Protein AF-A0A0M0K3D0-F1 (afdb_monomer_lite)

pLDDT: mean 73.79, std 18.57, range [39.81, 97.81]

Sequence (210 aa):
MAAEQLKAEFAAMSPGKKASEVNTAAEEPTPSKVAAAPTPPPPARSSSASRVVEPEPEPVAERPARVSPIALLRLVACKTPAEVRDWSKRTTDSEVLLLVKELRELQGWVDNADLRLINQEVELGLLRNSAAAAEVRDVHDRRNTEGEMARMKAMLEESEAKRLNAEKGCEQLAATLVEKEKELNEVTLALQAAILGQKGAAESVRIWQK

Radius of gyration: 55.93 Å; chains: 1; bounding box: 104×52×169 Å

Structure (mmCIF, N/CA/C/O backbone):
data_AF-A0A0M0K3D0-F1
#
_entry.id   AF-A0A0M0K3D0-F1
#
loop_
_atom_site.group_PDB
_atom_site.id
_atom_site.type_symbol
_atom_site.label_atom_id
_atom_site.label_alt_id
_atom_site.label_comp_id
_atom_site.label_asym_id
_atom_site.label_entity_id
_atom_site.label_seq_id
_atom_site.pdbx_PDB_ins_code
_atom_site.Cartn_x
_atom_site.Cartn_y
_atom_site.Cartn_z
_atom_site.occupancy
_atom_site.B_iso_or_equiv
_atom_site.auth_seq_id
_atom_site.auth_comp_id
_atom_site.auth_asym_id
_atom_site.auth_atom_id
_atom_site.pdbx_PDB_model_num
ATOM 1 N N . MET A 1 1 ? -4.847 8.520 43.619 1.00 58.97 1 MET A N 1
ATOM 2 C CA . MET A 1 1 ? -3.444 8.269 43.219 1.00 58.97 1 MET A CA 1
ATOM 3 C C . MET A 1 1 ? -3.281 7.546 41.866 1.00 58.97 1 MET A C 1
ATOM 5 O O . MET A 1 1 ? -2.173 7.152 41.557 1.00 58.97 1 MET A O 1
ATOM 9 N N . ALA A 1 2 ? -4.309 7.434 41.007 1.00 45.69 2 ALA A N 1
ATOM 10 C CA . ALA A 1 2 ? -4.172 6.857 39.651 1.00 45.69 2 ALA A CA 1
ATOM 11 C C . ALA A 1 2 ? -4.308 7.892 38.507 1.00 45.69 2 ALA A C 1
ATOM 13 O O . ALA A 1 2 ? -4.041 7.584 37.354 1.00 45.69 2 ALA A O 1
ATOM 14 N N . ALA A 1 3 ? -4.702 9.134 38.817 1.00 49.56 3 ALA A N 1
ATOM 15 C CA . ALA A 1 3 ? -4.969 10.175 37.818 1.00 49.56 3 ALA A CA 1
ATOM 16 C C . ALA A 1 3 ? -3.741 11.035 37.451 1.00 49.56 3 ALA A C 1
ATOM 18 O O . ALA A 1 3 ? -3.769 11.745 36.452 1.00 49.56 3 ALA A O 1
ATOM 19 N N . GLU A 1 4 ? -2.658 10.977 38.233 1.00 54.56 4 GLU A N 1
ATOM 20 C CA . GLU A 1 4 ? -1.454 11.789 37.989 1.00 54.56 4 GLU A CA 1
ATOM 21 C C . GLU A 1 4 ? -0.420 11.088 37.095 1.00 54.56 4 GLU A C 1
ATOM 23 O O . GLU A 1 4 ? 0.351 11.768 36.423 1.00 54.56 4 GLU A O 1
ATOM 28 N N . GLN A 1 5 ? -0.448 9.752 36.990 1.00 54.62 5 GLN A N 1
ATOM 29 C CA . GLN A 1 5 ? 0.457 9.009 36.099 1.00 54.62 5 GLN A CA 1
ATOM 30 C C . GLN A 1 5 ? 0.091 9.151 34.610 1.00 54.62 5 GLN A C 1
ATOM 32 O O . GLN A 1 5 ? 0.980 9.182 33.767 1.00 54.62 5 GLN A O 1
ATOM 37 N N . LEU A 1 6 ? -1.188 9.364 34.277 1.00 52.34 6 LEU A N 1
ATOM 38 C CA . LEU A 1 6 ? -1.642 9.520 32.885 1.00 52.34 6 LEU A CA 1
ATOM 39 C C . LEU A 1 6 ? -1.336 10.900 32.275 1.00 52.34 6 LEU A C 1
ATOM 41 O O . LEU A 1 6 ? -1.444 11.081 31.065 1.00 52.34 6 LEU A O 1
ATOM 45 N N . LYS A 1 7 ? -0.927 11.884 33.087 1.00 57.34 7 LYS A N 1
ATOM 46 C CA . LYS A 1 7 ? -0.590 13.234 32.603 1.00 57.34 7 LYS A CA 1
ATOM 47 C C . LYS A 1 7 ? 0.873 13.367 32.159 1.00 57.34 7 LYS A C 1
ATOM 49 O O . LYS A 1 7 ? 1.199 14.313 31.449 1.00 57.34 7 LYS A O 1
ATOM 54 N N . ALA A 1 8 ? 1.731 12.418 32.540 1.00 55.56 8 ALA A N 1
ATOM 55 C CA . ALA A 1 8 ? 3.147 12.403 32.174 1.00 55.56 8 ALA A CA 1
ATOM 56 C C . ALA A 1 8 ? 3.411 11.717 30.819 1.00 55.56 8 ALA A C 1
ATOM 58 O O . ALA A 1 8 ? 4.290 12.155 30.081 1.00 55.56 8 ALA A O 1
ATOM 59 N N . GLU A 1 9 ? 2.619 10.708 30.440 1.00 55.56 9 GLU A N 1
ATOM 60 C CA . GLU A 1 9 ? 2.793 10.015 29.151 1.00 55.56 9 GLU A CA 1
ATOM 61 C C . GLU A 1 9 ? 2.342 10.853 27.943 1.00 55.56 9 GLU A C 1
ATOM 63 O O . GLU A 1 9 ? 2.877 10.690 26.849 1.00 55.56 9 GLU A O 1
ATOM 68 N N . PHE A 1 10 ? 1.444 11.829 28.130 1.00 52.91 10 PHE A N 1
ATOM 69 C CA . PHE A 1 10 ? 0.978 12.686 27.031 1.00 52.91 10 PHE A CA 1
ATOM 70 C C . PHE A 1 10 ? 1.977 13.792 26.634 1.00 52.91 10 PHE A C 1
ATOM 72 O O . PHE A 1 10 ? 1.894 14.336 25.536 1.00 52.91 10 PHE A O 1
ATOM 79 N N . ALA A 1 11 ? 2.946 14.123 27.497 1.00 52.91 11 ALA A N 1
ATOM 80 C CA . ALA A 1 11 ? 3.952 15.157 27.226 1.00 52.91 11 ALA A CA 1
ATOM 81 C C . ALA A 1 11 ? 5.203 14.628 26.492 1.00 52.91 11 ALA A C 1
ATOM 83 O O . ALA A 1 11 ? 6.008 15.421 26.006 1.00 52.91 11 ALA A O 1
ATOM 84 N N . ALA A 1 12 ? 5.370 13.304 26.388 1.00 51.09 12 ALA A N 1
ATOM 85 C CA . ALA A 1 12 ? 6.547 12.672 25.782 1.00 51.09 12 ALA A CA 1
ATOM 86 C C . ALA A 1 12 ? 6.384 12.322 24.288 1.00 51.09 12 ALA A C 1
ATOM 88 O O . ALA A 1 12 ? 7.345 11.898 23.650 1.00 51.09 12 ALA A O 1
ATOM 89 N N . MET A 1 13 ? 5.204 12.537 23.698 1.00 50.78 13 MET A N 1
ATOM 90 C CA . MET A 1 13 ? 4.956 12.339 22.265 1.00 50.78 13 MET A CA 1
ATOM 91 C C . MET A 1 13 ? 4.626 13.664 21.575 1.00 50.78 13 MET A C 1
ATOM 93 O O . MET A 1 13 ? 3.524 13.878 21.083 1.00 50.78 13 MET A O 1
ATOM 97 N N . SER A 1 14 ? 5.608 14.564 21.516 1.00 57.66 14 SER A N 1
ATOM 98 C CA . SER A 1 14 ? 5.576 15.706 20.599 1.00 57.66 14 SER A CA 1
ATOM 99 C C . SER A 1 14 ? 6.705 15.561 19.579 1.00 57.66 14 SER A C 1
ATOM 101 O O . SER A 1 14 ? 7.829 16.005 19.832 1.00 57.66 14 SER A O 1
ATOM 103 N N . PRO A 1 15 ? 6.468 14.917 18.420 1.00 51.09 15 PRO A N 1
ATOM 104 C CA . PRO A 1 15 ? 7.400 15.004 17.318 1.00 51.09 15 PRO A CA 1
ATOM 105 C C . PRO A 1 15 ? 7.193 16.358 16.641 1.00 51.09 15 PRO A C 1
ATOM 107 O O . PRO A 1 15 ? 6.471 16.497 15.655 1.00 51.09 15 PRO A O 1
ATOM 110 N N . GLY A 1 16 ? 7.890 17.368 17.159 1.00 56.72 16 GLY A N 1
ATOM 111 C CA . GLY A 1 16 ? 8.305 18.497 16.346 1.00 56.72 16 GLY A CA 1
ATOM 112 C C . GLY A 1 16 ? 9.121 17.965 15.170 1.00 56.72 16 GLY A C 1
ATOM 113 O O . GLY A 1 16 ? 10.285 17.592 15.322 1.00 56.72 16 GLY A O 1
ATOM 114 N N . LYS A 1 17 ? 8.513 17.909 13.985 1.00 48.25 17 LYS A N 1
ATOM 115 C CA . LYS A 1 17 ? 9.223 17.623 12.740 1.00 48.25 17 LYS A CA 1
ATOM 116 C C . LYS A 1 17 ? 8.780 18.613 11.668 1.00 48.25 17 LYS A C 1
ATOM 118 O O . LYS A 1 17 ? 7.776 18.431 10.998 1.00 48.25 17 LYS A O 1
ATOM 123 N N . LYS A 1 18 ? 9.563 19.693 11.600 1.00 46.84 18 LYS A N 1
ATOM 124 C CA . LYS A 1 18 ? 9.889 20.533 10.440 1.00 46.84 18 LYS A CA 1
ATOM 125 C C . LYS A 1 18 ? 8.919 20.426 9.254 1.00 46.84 18 LYS A C 1
ATOM 127 O O . LYS A 1 18 ? 9.061 19.539 8.416 1.00 46.84 18 LYS A O 1
ATOM 132 N N . ALA A 1 19 ? 8.036 21.414 9.133 1.00 46.09 19 ALA A N 1
ATOM 133 C CA . ALA A 1 19 ? 7.476 21.806 7.848 1.00 46.09 19 ALA A CA 1
ATOM 134 C C . ALA A 1 19 ? 8.617 22.391 6.998 1.00 46.09 19 ALA A C 1
ATOM 136 O O . ALA A 1 19 ? 9.022 23.538 7.166 1.00 46.09 19 ALA A O 1
ATOM 137 N N . SER A 1 20 ? 9.212 21.542 6.164 1.00 48.25 20 SER A N 1
ATOM 138 C CA . SER A 1 20 ? 10.071 21.964 5.065 1.00 48.25 20 SER A CA 1
ATOM 139 C C . SER A 1 20 ? 9.146 22.419 3.945 1.00 48.25 20 SER A C 1
ATOM 141 O O . SER A 1 20 ? 8.609 21.594 3.210 1.00 48.25 20 SER A O 1
ATOM 143 N N . GLU A 1 21 ? 8.928 23.724 3.848 1.00 48.25 21 GLU A N 1
ATOM 144 C CA . GLU A 1 21 ? 8.321 24.346 2.677 1.00 48.25 21 GLU A CA 1
ATOM 145 C C . GLU A 1 21 ? 9.248 24.114 1.475 1.00 48.25 21 GLU A C 1
ATOM 147 O O . GLU A 1 21 ? 10.292 24.747 1.335 1.00 48.25 21 GLU A O 1
ATOM 152 N N . VAL A 1 22 ? 8.889 23.157 0.621 1.00 48.97 22 VAL A N 1
ATOM 153 C CA . VAL A 1 22 ? 9.433 23.015 -0.732 1.00 48.97 22 VAL A CA 1
ATOM 154 C C . VAL A 1 22 ? 8.271 23.276 -1.678 1.00 48.97 22 VAL A C 1
ATOM 156 O O . VAL A 1 22 ? 7.505 22.381 -2.019 1.00 48.97 22 VAL A O 1
ATOM 159 N N . ASN A 1 23 ? 8.116 24.546 -2.046 1.00 45.59 23 ASN A N 1
ATOM 160 C CA . ASN A 1 23 ? 7.249 24.969 -3.135 1.00 45.59 23 ASN A CA 1
ATOM 161 C C . ASN A 1 23 ? 7.992 24.747 -4.457 1.00 45.59 23 ASN A C 1
ATOM 163 O O . ASN A 1 23 ? 8.872 25.521 -4.827 1.00 45.59 23 ASN A O 1
ATOM 167 N N . THR A 1 24 ? 7.612 23.698 -5.176 1.00 41.53 24 THR A N 1
ATOM 168 C CA . THR A 1 24 ? 7.909 23.520 -6.600 1.00 41.53 24 THR A CA 1
ATOM 169 C C . THR A 1 24 ? 6.593 23.337 -7.338 1.00 41.53 24 THR A C 1
ATOM 171 O O . THR A 1 24 ? 5.956 22.305 -7.158 1.00 41.53 24 THR A O 1
ATOM 174 N N . ALA A 1 25 ? 6.204 24.326 -8.147 1.00 40.88 25 ALA A N 1
ATOM 175 C CA . ALA A 1 25 ? 5.637 24.154 -9.489 1.00 40.88 25 ALA A CA 1
ATOM 176 C C . ALA A 1 25 ? 5.080 25.495 -9.991 1.00 40.88 25 ALA A C 1
ATOM 178 O O . ALA A 1 25 ? 4.051 25.969 -9.517 1.00 40.88 25 ALA A O 1
ATOM 179 N N . ALA A 1 26 ? 5.756 26.075 -10.979 1.00 44.47 26 ALA A N 1
ATOM 180 C CA . ALA A 1 26 ? 5.127 26.889 -12.012 1.00 44.47 26 ALA A CA 1
ATOM 181 C C . ALA A 1 26 ? 6.000 26.793 -13.274 1.00 44.47 26 ALA A C 1
ATOM 183 O O . ALA A 1 26 ? 7.029 27.459 -13.394 1.00 44.47 26 ALA A O 1
ATOM 184 N N . GLU A 1 27 ? 5.596 25.875 -14.152 1.00 39.81 27 GLU A N 1
ATOM 185 C CA . GLU A 1 27 ? 5.906 25.803 -15.586 1.00 39.81 27 GLU A CA 1
ATOM 186 C C . GLU A 1 27 ? 5.638 27.162 -16.265 1.00 39.81 27 GLU A C 1
ATOM 188 O O . GLU A 1 27 ? 4.630 27.808 -15.989 1.00 39.81 27 GLU A O 1
ATOM 193 N N . GLU A 1 28 ? 6.611 27.710 -17.005 1.00 43.56 28 GLU A N 1
ATOM 194 C CA . GLU A 1 28 ? 6.686 27.772 -18.489 1.00 43.56 28 GLU A CA 1
ATOM 195 C C . GLU A 1 28 ? 6.387 29.200 -19.018 1.00 43.56 28 GLU A C 1
ATOM 197 O O . GLU A 1 28 ? 5.850 30.025 -18.282 1.00 43.56 28 GLU A O 1
ATOM 202 N N . PRO A 1 29 ? 6.635 29.543 -20.301 1.00 52.28 29 PRO A N 1
ATOM 203 C CA . PRO A 1 29 ? 7.768 29.207 -21.170 1.00 52.28 29 PRO A CA 1
ATOM 204 C C . PRO A 1 29 ? 8.365 30.475 -21.837 1.00 52.28 29 PRO A C 1
ATOM 206 O O . PRO A 1 29 ? 7.684 31.479 -22.053 1.00 52.28 29 PRO A O 1
ATOM 209 N N . THR A 1 30 ? 9.632 30.442 -22.257 1.00 48.50 30 THR A N 1
ATOM 210 C CA . THR A 1 30 ? 10.196 31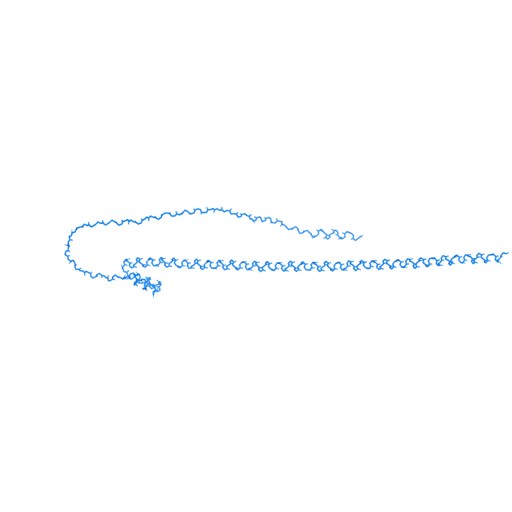.462 -23.163 1.00 48.50 30 THR A CA 1
ATOM 211 C C . THR A 1 30 ? 10.208 30.948 -24.610 1.00 48.50 30 THR A C 1
ATOM 213 O O . THR A 1 30 ? 10.785 29.895 -24.884 1.00 48.50 30 THR A O 1
ATOM 216 N N . PRO A 1 31 ? 9.602 31.665 -25.577 1.00 54.03 31 PRO A N 1
ATOM 217 C CA . PRO A 1 31 ? 9.602 31.247 -26.972 1.00 54.03 31 PRO A CA 1
ATOM 218 C C . PRO A 1 31 ? 10.946 31.586 -27.629 1.00 54.03 31 PRO A C 1
ATOM 220 O O . PRO A 1 31 ? 11.269 32.754 -27.860 1.00 54.03 31 PRO A O 1
ATOM 223 N N . SER A 1 32 ? 11.723 30.561 -27.987 1.00 54.53 32 SER A N 1
ATOM 224 C CA . SER A 1 32 ? 12.844 30.718 -28.920 1.00 54.53 32 SER A CA 1
ATOM 225 C C . SER A 1 32 ? 12.311 30.935 -30.333 1.00 54.53 32 SER A C 1
ATOM 227 O O . SER A 1 32 ? 11.922 30.014 -31.046 1.00 54.53 32 SER A O 1
ATOM 229 N N . LYS A 1 33 ? 12.294 32.204 -30.726 1.00 59.66 33 LYS A N 1
ATOM 230 C CA . LYS A 1 33 ? 12.026 32.684 -32.077 1.00 59.66 33 LYS A CA 1
ATOM 231 C C . LYS A 1 33 ? 13.251 32.401 -32.954 1.00 59.66 33 LYS A C 1
ATOM 233 O O . LYS A 1 33 ? 14.171 33.211 -32.999 1.00 59.66 33 LYS A O 1
ATOM 238 N N . VAL A 1 34 ? 13.273 31.265 -33.652 1.00 44.41 34 VAL A N 1
ATOM 239 C CA . VAL A 1 34 ? 14.245 31.013 -34.730 1.00 44.41 34 VAL A CA 1
ATOM 240 C C . VAL A 1 34 ? 13.580 31.357 -36.056 1.00 44.41 34 VAL A C 1
ATOM 242 O O . VAL A 1 34 ? 12.623 30.717 -36.486 1.00 44.41 34 VAL A O 1
ATOM 245 N N . ALA A 1 35 ? 14.061 32.441 -36.656 1.00 49.53 35 ALA A N 1
ATOM 246 C CA . ALA A 1 35 ? 13.642 32.917 -37.960 1.00 49.53 35 ALA A CA 1
ATOM 247 C C . ALA A 1 35 ? 14.019 31.915 -39.062 1.00 49.53 35 ALA A C 1
ATOM 249 O O . ALA A 1 35 ? 15.111 31.346 -39.063 1.00 49.53 35 ALA A O 1
ATOM 250 N N . ALA A 1 36 ? 13.099 31.736 -40.007 1.00 47.44 36 ALA A N 1
ATOM 251 C CA . ALA A 1 36 ? 13.311 31.015 -41.252 1.00 47.44 36 ALA A CA 1
ATOM 252 C C . ALA A 1 36 ? 14.271 31.770 -42.196 1.00 47.44 36 ALA A C 1
ATOM 254 O O . ALA A 1 36 ? 14.419 32.989 -42.125 1.00 47.44 36 ALA A O 1
ATOM 255 N N . ALA A 1 37 ? 14.910 30.994 -43.072 1.00 51.12 37 ALA A N 1
ATOM 256 C CA . ALA A 1 37 ? 15.966 31.352 -44.020 1.00 51.12 37 ALA A CA 1
ATOM 257 C C . ALA A 1 37 ? 15.628 32.477 -45.024 1.00 51.12 37 ALA A C 1
ATOM 259 O O . ALA A 1 37 ? 14.460 32.751 -45.304 1.00 51.12 37 ALA A O 1
ATOM 260 N N . PRO A 1 38 ? 16.664 33.020 -45.690 1.00 48.25 38 PRO A N 1
ATOM 261 C CA . PRO A 1 38 ? 16.619 33.001 -47.153 1.00 48.25 38 PRO A CA 1
ATOM 262 C C . PRO A 1 38 ? 17.911 32.461 -47.788 1.00 48.25 38 PRO A C 1
ATOM 264 O O . PRO A 1 38 ? 19.010 32.977 -47.591 1.00 48.25 38 PRO A O 1
ATOM 267 N N . THR A 1 39 ? 17.750 31.423 -48.602 1.00 53.66 39 THR A N 1
ATOM 268 C CA . THR A 1 39 ? 18.725 30.923 -49.575 1.00 53.66 39 THR A CA 1
ATOM 269 C C . THR A 1 39 ? 18.839 31.898 -50.757 1.00 53.66 39 THR A C 1
ATOM 271 O O . THR A 1 39 ? 17.811 32.263 -51.332 1.00 53.66 39 THR A O 1
ATOM 274 N N . PRO A 1 40 ? 20.047 32.319 -51.176 1.00 63.81 40 PRO A N 1
ATOM 275 C CA . PRO A 1 40 ? 20.216 33.064 -52.421 1.00 63.81 40 PRO A CA 1
ATOM 276 C C . PRO A 1 40 ? 20.064 32.139 -53.649 1.00 63.81 40 PRO A C 1
ATOM 278 O O . PRO A 1 40 ? 20.443 30.966 -53.585 1.00 63.81 40 PRO A O 1
ATOM 281 N N . PRO A 1 41 ? 19.516 32.642 -54.773 1.00 69.69 41 PRO A N 1
ATOM 282 C CA . PRO A 1 41 ? 19.322 31.859 -55.990 1.00 69.69 41 PRO A CA 1
ATOM 283 C C . PRO A 1 41 ? 20.653 31.602 -56.722 1.00 69.69 41 PRO A C 1
ATOM 285 O O . PRO A 1 41 ? 21.585 32.403 -56.609 1.00 69.69 41 PRO A O 1
ATOM 288 N N . PRO A 1 42 ? 20.755 30.517 -57.514 1.00 68.81 42 PRO A N 1
ATOM 289 C CA . PRO A 1 42 ? 21.918 30.277 -58.360 1.00 68.81 42 PRO A CA 1
ATOM 290 C C . PRO A 1 42 ? 21.990 31.314 -59.498 1.00 68.81 42 PRO A C 1
ATOM 292 O O . PRO A 1 42 ? 20.953 31.674 -60.064 1.00 68.81 42 PRO A O 1
ATOM 295 N N . PRO A 1 43 ? 23.192 31.790 -59.876 1.00 65.75 43 PRO A N 1
ATOM 296 C CA . PRO A 1 43 ? 23.343 32.715 -60.988 1.00 65.75 43 PRO A CA 1
ATOM 297 C C . PRO A 1 43 ? 22.928 32.066 -62.312 1.00 65.75 43 PRO A C 1
ATOM 299 O O . PRO A 1 43 ? 23.284 30.929 -62.631 1.00 65.75 43 PRO A O 1
ATOM 302 N N . ALA A 1 44 ? 22.168 32.836 -63.087 1.00 50.88 44 ALA A N 1
ATOM 303 C CA . ALA A 1 44 ? 21.749 32.502 -64.433 1.00 50.88 44 ALA A CA 1
ATOM 304 C C . ALA A 1 44 ? 22.959 32.333 -65.364 1.00 50.88 44 ALA A C 1
ATOM 306 O O . ALA A 1 44 ? 23.880 33.149 -65.384 1.00 50.88 44 ALA A O 1
ATOM 307 N N . ARG A 1 45 ? 22.910 31.276 -66.180 1.00 52.81 45 ARG A N 1
ATOM 308 C CA . ARG A 1 45 ? 23.773 31.079 -67.347 1.00 52.81 45 ARG A CA 1
ATOM 309 C C . ARG A 1 45 ? 23.624 32.260 -68.308 1.00 52.81 45 ARG A C 1
ATOM 311 O O . ARG A 1 45 ? 22.574 32.407 -68.931 1.00 52.81 45 ARG A O 1
ATOM 318 N N . SER A 1 46 ? 24.689 33.028 -68.511 1.00 44.94 46 SER A N 1
ATOM 319 C CA . SER A 1 46 ? 24.859 33.826 -69.722 1.00 44.94 46 SER A CA 1
ATOM 320 C C . SER A 1 46 ? 25.565 32.977 -70.778 1.00 44.94 46 SER A C 1
ATOM 322 O O . SER A 1 46 ? 26.744 32.644 -70.695 1.00 44.94 46 SER A O 1
ATOM 324 N N . SER A 1 47 ? 24.779 32.584 -71.773 1.00 52.62 47 SER A N 1
ATOM 325 C CA . SER A 1 47 ? 25.255 32.078 -73.050 1.00 52.62 47 SER A CA 1
ATOM 326 C C . SER A 1 47 ? 25.717 33.268 -73.886 1.00 52.62 47 SER A C 1
ATOM 328 O O . SER A 1 47 ? 24.908 34.129 -74.224 1.00 52.62 47 SER A O 1
ATOM 330 N N . SER A 1 48 ? 26.991 33.306 -74.256 1.00 46.75 48 SER A N 1
ATOM 331 C CA . SER A 1 48 ? 27.479 34.174 -75.328 1.00 46.75 48 SER A CA 1
ATOM 332 C C . SER A 1 48 ? 28.473 33.401 -76.179 1.00 46.75 48 SER A C 1
ATOM 334 O O . SER A 1 48 ? 29.639 33.234 -75.831 1.00 46.75 48 SER A O 1
ATOM 336 N N . ALA A 1 49 ? 27.966 32.912 -77.307 1.00 48.31 49 ALA A N 1
ATOM 337 C CA . ALA A 1 49 ? 28.766 32.504 -78.442 1.00 48.31 49 ALA A CA 1
ATOM 338 C C . ALA A 1 49 ? 29.500 33.728 -79.010 1.00 48.31 49 ALA A C 1
ATOM 340 O O . ALA A 1 49 ? 28.881 34.763 -79.266 1.00 48.31 49 ALA A O 1
ATOM 341 N N . SER A 1 50 ? 30.803 33.607 -79.252 1.00 44.88 50 SER A N 1
ATOM 342 C CA . SER A 1 50 ? 31.520 34.478 -80.183 1.00 44.88 50 SER A CA 1
ATOM 343 C C . SER A 1 50 ? 32.726 33.760 -80.789 1.00 44.88 50 SER A C 1
ATOM 345 O O . SER A 1 50 ? 33.646 33.353 -80.094 1.00 44.88 50 SER A O 1
ATOM 347 N N . ARG A 1 51 ? 32.598 33.580 -82.109 1.00 50.66 51 ARG A N 1
ATOM 348 C CA . ARG A 1 51 ? 33.574 33.405 -83.197 1.00 50.66 51 ARG A CA 1
ATOM 349 C C . ARG A 1 51 ? 35.060 33.137 -82.883 1.00 50.66 51 ARG A C 1
ATOM 351 O O . ARG A 1 51 ? 35.734 33.988 -82.325 1.00 50.66 51 ARG A O 1
ATOM 358 N N . VAL A 1 52 ? 35.538 32.083 -83.563 1.00 52.12 52 VAL A N 1
ATOM 359 C CA . VAL A 1 52 ? 36.706 32.036 -84.478 1.00 52.12 52 VAL A CA 1
ATOM 360 C C . VAL A 1 52 ? 38.079 32.299 -83.861 1.00 52.12 52 VAL A C 1
ATOM 362 O O . VAL A 1 52 ? 38.409 33.430 -83.545 1.00 52.12 52 VAL A O 1
ATOM 365 N N . VAL A 1 53 ? 38.892 31.243 -83.814 1.00 49.03 53 VAL A N 1
ATOM 366 C CA . VAL A 1 53 ? 40.148 31.010 -84.562 1.00 49.03 53 VAL A CA 1
ATOM 367 C C . VAL A 1 53 ? 40.475 29.538 -84.277 1.00 49.03 53 VAL A C 1
ATOM 369 O O . VAL A 1 53 ? 40.506 29.164 -83.111 1.00 49.03 53 VAL A O 1
ATOM 372 N N . GLU A 1 54 ? 40.633 28.691 -85.297 1.00 52.22 54 GLU A N 1
ATOM 373 C CA . GLU A 1 54 ? 41.222 27.352 -85.129 1.00 52.22 54 GLU A CA 1
ATOM 374 C C . GLU A 1 54 ? 42.737 27.520 -84.944 1.00 52.22 54 GLU A C 1
ATOM 376 O O . GLU A 1 54 ? 43.391 27.995 -85.876 1.00 52.22 54 GLU A O 1
ATOM 381 N N . PRO A 1 55 ? 43.323 27.169 -83.785 1.00 51.50 55 PRO A N 1
ATOM 382 C CA . PRO A 1 55 ? 44.755 26.951 -83.669 1.00 51.50 55 PRO A CA 1
ATOM 383 C C . PRO A 1 55 ? 45.056 25.483 -84.002 1.00 51.50 55 PRO A C 1
ATOM 385 O O . PRO A 1 55 ? 44.305 24.579 -83.631 1.00 51.50 55 PRO A O 1
ATOM 388 N N . GLU A 1 56 ? 46.154 25.263 -84.717 1.00 45.84 56 GLU A N 1
ATOM 389 C CA . GLU A 1 56 ? 46.709 23.953 -85.071 1.00 45.84 56 GLU A CA 1
ATOM 390 C C . GLU A 1 56 ? 46.751 22.974 -83.877 1.00 45.84 56 GLU A C 1
ATOM 392 O O . GLU A 1 56 ? 46.940 23.400 -82.734 1.00 45.84 56 GLU A O 1
ATOM 397 N N . PRO A 1 57 ? 46.586 21.656 -84.106 1.00 51.41 57 PRO A N 1
ATOM 398 C CA . PRO A 1 57 ? 46.551 20.679 -83.028 1.00 51.41 57 PRO A CA 1
ATOM 399 C C . PRO A 1 57 ? 47.924 20.558 -82.356 1.00 51.41 57 PRO A C 1
ATOM 401 O O . PRO A 1 57 ? 48.841 19.922 -82.877 1.00 51.41 57 PRO A O 1
ATOM 404 N N . GLU A 1 58 ? 48.043 21.125 -81.157 1.00 55.00 58 GLU A N 1
ATOM 405 C CA . GLU A 1 58 ? 49.067 20.730 -80.193 1.00 55.00 58 GLU A CA 1
ATOM 406 C C . GLU A 1 58 ? 48.940 19.218 -79.910 1.00 55.00 58 GLU A C 1
ATOM 408 O O . GLU A 1 58 ? 47.820 18.690 -79.859 1.00 55.00 58 GLU A O 1
ATOM 413 N N . PRO A 1 59 ? 50.058 18.484 -79.745 1.00 50.72 59 PRO A N 1
ATOM 414 C CA . PRO A 1 59 ? 50.028 17.045 -79.524 1.00 50.72 59 PRO A CA 1
ATOM 415 C C . PRO A 1 59 ? 49.180 16.739 -78.291 1.00 50.72 59 PRO A C 1
ATOM 417 O O . PRO A 1 59 ? 49.446 17.233 -77.196 1.00 50.72 59 PRO A O 1
ATOM 420 N N . VAL A 1 60 ? 48.143 15.923 -78.489 1.00 49.62 60 VAL A N 1
ATOM 421 C CA . VAL A 1 60 ? 47.246 15.452 -77.435 1.00 49.62 60 VAL A CA 1
ATOM 422 C C . VAL A 1 60 ? 48.084 14.674 -76.425 1.00 49.62 60 VAL A C 1
ATOM 424 O O . VAL A 1 60 ? 48.323 13.481 -76.587 1.00 49.62 60 VAL A O 1
ATOM 427 N N . ALA A 1 61 ? 48.541 15.356 -75.375 1.00 53.97 61 ALA A N 1
ATOM 428 C CA . ALA A 1 61 ? 48.925 14.699 -74.142 1.00 53.97 61 ALA A CA 1
ATOM 429 C C . ALA A 1 61 ? 47.708 13.872 -73.725 1.00 53.97 61 ALA A C 1
ATOM 431 O O . ALA A 1 61 ? 46.627 14.433 -73.511 1.00 53.97 61 ALA A O 1
ATOM 432 N N . GLU A 1 62 ? 47.863 12.546 -73.722 1.00 48.59 62 GLU A N 1
ATOM 433 C CA . GLU A 1 62 ? 46.849 11.592 -73.285 1.00 48.59 62 GLU A CA 1
ATOM 434 C C . GLU A 1 62 ? 46.212 12.124 -72.006 1.00 48.59 62 GLU A C 1
ATOM 436 O O . GLU A 1 62 ? 46.835 12.173 -70.944 1.00 48.59 62 GLU A O 1
ATOM 441 N N . ARG A 1 63 ? 44.969 12.604 -72.117 1.00 49.16 63 ARG A N 1
ATOM 442 C CA . ARG A 1 63 ? 44.232 13.027 -70.935 1.00 49.16 63 ARG A CA 1
ATOM 443 C C . ARG A 1 63 ? 44.086 11.775 -70.076 1.00 49.16 63 ARG A C 1
ATOM 445 O O . ARG A 1 63 ? 43.531 10.796 -70.584 1.00 49.16 63 ARG A O 1
ATOM 452 N N . PRO A 1 64 ? 44.557 11.775 -68.817 1.00 51.09 64 PRO A N 1
ATOM 453 C CA . PRO A 1 64 ? 44.344 10.638 -67.940 1.00 51.09 64 PRO A CA 1
ATOM 454 C C . PRO A 1 64 ? 42.845 10.342 -67.914 1.00 51.09 64 PRO A C 1
ATOM 456 O O . PRO A 1 64 ? 42.021 11.261 -67.852 1.00 51.09 64 PRO A O 1
ATOM 459 N N . ALA A 1 65 ? 42.494 9.064 -68.058 1.00 54.06 65 ALA A N 1
ATOM 460 C CA . ALA A 1 65 ? 41.111 8.619 -68.087 1.00 54.06 65 ALA A CA 1
ATOM 461 C C . ALA A 1 65 ? 40.384 9.183 -66.860 1.00 54.06 65 ALA A C 1
ATOM 463 O O . ALA A 1 65 ? 40.699 8.820 -65.727 1.00 54.06 65 ALA A O 1
ATOM 464 N N . ARG A 1 66 ? 39.436 10.104 -67.087 1.00 56.31 66 ARG A N 1
ATOM 465 C CA . ARG A 1 66 ? 38.652 10.716 -66.013 1.00 56.31 66 ARG A CA 1
ATOM 466 C C . ARG A 1 66 ? 37.905 9.605 -65.292 1.00 56.31 66 ARG A C 1
ATOM 468 O O . ARG A 1 66 ? 36.996 8.990 -65.855 1.00 56.31 66 ARG A O 1
ATOM 475 N N . VAL A 1 67 ? 38.319 9.317 -64.065 1.00 57.25 67 VAL A N 1
ATOM 476 C CA . VAL A 1 67 ? 37.677 8.298 -63.240 1.00 57.25 67 VAL A CA 1
ATOM 477 C C . VAL A 1 67 ? 36.265 8.788 -62.951 1.00 57.25 67 VAL A C 1
ATOM 479 O O . VAL A 1 67 ? 36.078 9.825 -62.322 1.00 57.25 67 VAL A O 1
ATOM 482 N N . SER A 1 68 ? 35.255 8.073 -63.455 1.00 62.00 68 SER A N 1
ATOM 483 C CA . SER A 1 68 ? 33.867 8.499 -63.262 1.00 62.00 68 SER A CA 1
ATOM 484 C C . SER A 1 68 ? 33.543 8.611 -61.760 1.00 62.00 68 SER A C 1
ATOM 486 O O . SER A 1 68 ? 33.943 7.725 -60.994 1.00 62.00 68 SER A O 1
ATOM 488 N N . PRO A 1 69 ? 32.779 9.628 -61.318 1.00 60.66 69 PRO A N 1
ATOM 489 C CA . PRO A 1 69 ? 32.386 9.775 -59.913 1.00 60.66 69 PRO A CA 1
ATOM 490 C C . PRO A 1 69 ? 31.714 8.519 -59.339 1.00 60.66 69 PRO A C 1
ATOM 492 O O . PRO A 1 69 ? 31.892 8.183 -58.174 1.00 60.66 69 PRO A O 1
ATOM 495 N N . ILE A 1 70 ? 31.012 7.754 -60.181 1.00 60.50 70 ILE A N 1
ATOM 496 C CA . ILE A 1 70 ? 30.385 6.476 -59.816 1.00 60.50 70 ILE A CA 1
ATOM 497 C C . ILE A 1 70 ? 31.436 5.397 -59.505 1.00 60.50 70 ILE A C 1
ATOM 499 O O . ILE A 1 70 ? 31.264 4.621 -58.566 1.00 60.50 70 ILE A O 1
ATOM 503 N N . ALA A 1 71 ? 32.531 5.339 -60.268 1.00 61.03 71 ALA A N 1
ATOM 504 C CA . ALA A 1 71 ? 33.632 4.414 -60.006 1.00 61.03 71 ALA A CA 1
ATOM 505 C C . ALA A 1 71 ? 34.374 4.775 -58.711 1.00 61.03 71 ALA A C 1
ATOM 507 O O . ALA A 1 71 ? 34.714 3.875 -57.950 1.00 61.03 71 ALA A O 1
ATOM 508 N N . LEU A 1 72 ? 34.547 6.072 -58.428 1.00 62.91 72 LEU A N 1
ATOM 509 C CA . LEU A 1 72 ? 35.083 6.580 -57.159 1.00 62.91 72 LEU A CA 1
ATOM 510 C C . LEU A 1 72 ? 34.190 6.213 -55.968 1.00 62.91 72 LEU A C 1
ATOM 512 O O . LEU A 1 72 ? 34.688 5.667 -54.988 1.00 62.91 72 LEU A O 1
ATOM 516 N N . LEU A 1 73 ? 32.875 6.424 -56.078 1.00 60.34 73 LEU A N 1
ATOM 517 C CA . LEU A 1 73 ? 31.901 6.054 -55.045 1.00 60.34 73 LEU A CA 1
ATOM 518 C C . LEU A 1 73 ? 31.922 4.550 -54.742 1.00 60.34 73 LEU A C 1
ATOM 520 O O . LEU A 1 73 ? 31.931 4.155 -53.579 1.00 60.34 73 LEU A O 1
ATOM 524 N N . ARG A 1 74 ? 31.992 3.703 -55.777 1.00 65.19 74 ARG A N 1
ATOM 525 C CA . ARG A 1 74 ? 32.096 2.242 -55.612 1.00 65.19 74 ARG A CA 1
ATOM 526 C C . ARG A 1 74 ? 33.437 1.814 -55.008 1.00 65.19 74 ARG A C 1
ATOM 528 O O . ARG A 1 74 ? 33.464 0.912 -54.181 1.00 65.19 74 ARG A O 1
ATOM 535 N N . LEU A 1 75 ? 34.538 2.477 -55.367 1.00 61.78 75 LEU A N 1
ATOM 536 C CA . LEU A 1 75 ? 35.862 2.237 -54.778 1.00 61.78 75 LEU A CA 1
ATOM 537 C C . LEU A 1 75 ? 35.932 2.627 -53.298 1.00 61.78 75 LEU A C 1
ATOM 539 O O . LEU A 1 75 ? 36.628 1.961 -52.537 1.00 61.78 75 LEU A 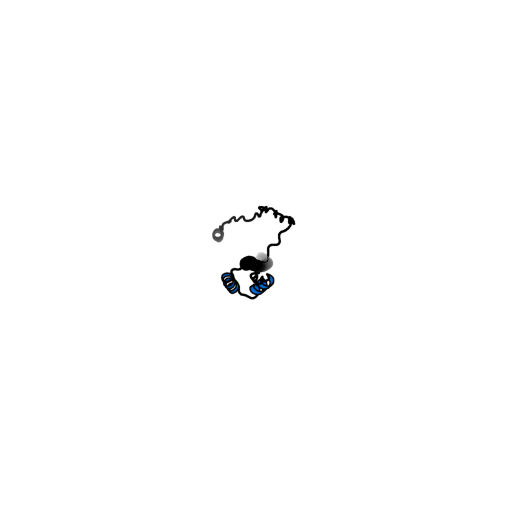O 1
ATOM 543 N N . VAL A 1 76 ? 35.232 3.691 -52.898 1.00 62.06 76 VAL A N 1
ATOM 544 C CA . VAL A 1 76 ? 35.160 4.155 -51.504 1.00 62.06 76 VAL A CA 1
ATOM 545 C C . VAL A 1 76 ? 34.217 3.276 -50.678 1.00 62.06 76 VAL A C 1
ATOM 547 O O . VAL A 1 76 ? 34.560 2.935 -49.553 1.00 62.06 76 VAL A O 1
ATOM 550 N N . ALA A 1 77 ? 33.091 2.826 -51.241 1.00 59.16 77 ALA A N 1
ATOM 551 C CA . ALA A 1 77 ? 32.158 1.920 -50.562 1.00 59.16 77 ALA A CA 1
ATOM 552 C C . ALA A 1 77 ? 32.749 0.525 -50.264 1.00 59.16 77 ALA A C 1
ATOM 554 O O . ALA A 1 77 ? 32.290 -0.156 -49.352 1.00 59.16 77 ALA A O 1
ATOM 555 N N . CYS A 1 78 ? 33.767 0.095 -51.016 1.00 62.09 78 CYS A N 1
ATOM 556 C CA . CYS A 1 78 ? 34.432 -1.201 -50.841 1.00 62.09 78 CYS A CA 1
ATOM 557 C C . CYS A 1 78 ? 35.762 -1.127 -50.069 1.00 62.09 78 CYS A C 1
ATOM 559 O O . CYS A 1 78 ? 36.465 -2.133 -49.996 1.00 62.09 78 CYS A O 1
ATOM 561 N N . LYS A 1 79 ? 36.131 0.039 -49.526 1.00 70.62 79 LYS A N 1
ATOM 562 C CA . LYS A 1 79 ? 37.390 0.249 -48.798 1.00 70.62 79 LYS A CA 1
ATOM 563 C C . LYS A 1 79 ? 37.131 0.769 -47.396 1.00 70.62 79 LYS A C 1
ATOM 565 O O . LYS A 1 79 ? 36.227 1.570 -47.173 1.00 70.62 79 LYS A O 1
ATOM 570 N N . THR A 1 80 ? 37.961 0.355 -46.446 1.00 68.31 80 THR A N 1
ATOM 571 C CA . THR A 1 80 ? 37.880 0.904 -45.088 1.00 68.31 80 THR A CA 1
ATOM 572 C C . THR A 1 80 ? 38.254 2.398 -45.086 1.00 68.31 80 THR A C 1
ATOM 574 O O . THR A 1 80 ? 39.055 2.840 -45.918 1.00 68.31 80 THR A O 1
ATOM 577 N N . PRO A 1 81 ? 37.747 3.216 -44.141 1.00 69.81 81 PRO A N 1
ATOM 578 C CA . PRO A 1 81 ? 38.096 4.640 -44.060 1.00 69.81 81 PRO A CA 1
ATOM 579 C C . PRO A 1 81 ? 39.613 4.905 -43.980 1.00 69.81 81 PRO A C 1
ATOM 581 O O . PRO A 1 81 ? 40.099 5.939 -44.451 1.00 69.81 81 PRO A O 1
ATOM 584 N N . ALA A 1 82 ? 40.373 3.958 -43.417 1.00 70.81 82 ALA A N 1
ATOM 585 C CA . ALA A 1 82 ? 41.834 3.985 -43.368 1.00 70.81 82 ALA A CA 1
ATOM 586 C C . ALA A 1 82 ? 42.467 3.800 -44.761 1.00 70.81 82 ALA A C 1
ATOM 588 O O . ALA A 1 82 ? 43.325 4.586 -45.164 1.00 70.81 82 ALA A O 1
ATOM 589 N N . GLU A 1 83 ? 41.985 2.837 -45.546 1.00 72.12 83 GLU A N 1
ATOM 590 C CA . GLU A 1 83 ? 42.448 2.600 -46.918 1.00 72.12 83 GLU A CA 1
ATOM 591 C C . GLU A 1 83 ? 42.125 3.769 -47.856 1.00 72.12 83 GLU A C 1
ATOM 593 O O . GLU A 1 83 ? 42.947 4.137 -48.700 1.00 72.12 83 GLU A O 1
ATOM 598 N N . VAL A 1 84 ? 40.959 4.402 -47.688 1.00 67.88 84 VAL A N 1
ATOM 599 C CA . VAL A 1 84 ? 40.580 5.616 -48.434 1.00 67.88 84 VAL A CA 1
ATOM 600 C C . VAL A 1 84 ? 41.507 6.780 -48.068 1.00 67.88 84 VAL A C 1
ATOM 602 O O . VAL A 1 84 ? 41.911 7.561 -48.935 1.00 67.88 84 VAL A O 1
ATOM 605 N N . ARG A 1 85 ? 41.910 6.886 -46.795 1.00 66.62 85 ARG A N 1
ATOM 606 C CA . ARG A 1 85 ? 42.874 7.891 -46.327 1.00 66.62 85 ARG A CA 1
ATOM 607 C C . ARG A 1 85 ? 44.250 7.693 -46.952 1.00 66.62 85 ARG A C 1
ATOM 609 O O . ARG A 1 85 ? 44.818 8.661 -47.460 1.00 66.62 85 ARG A O 1
ATOM 616 N N . ASP A 1 86 ? 44.759 6.474 -46.990 1.00 73.25 86 ASP A N 1
ATOM 617 C CA . ASP A 1 86 ? 46.083 6.201 -47.557 1.00 73.25 86 ASP A CA 1
ATOM 618 C C . ASP A 1 86 ? 46.106 6.212 -49.087 1.00 73.25 86 ASP A C 1
ATOM 620 O O . ASP A 1 86 ? 47.151 6.454 -49.693 1.00 73.25 86 ASP A O 1
ATOM 624 N N . TRP A 1 87 ? 44.963 6.000 -49.736 1.00 70.25 87 TRP A N 1
ATOM 625 C CA . TRP A 1 87 ? 44.815 6.238 -51.169 1.00 70.25 87 TRP A CA 1
ATOM 626 C C . TRP A 1 87 ? 44.785 7.739 -51.498 1.00 70.25 87 TRP A C 1
ATOM 628 O O . TRP A 1 87 ? 45.502 8.171 -52.398 1.00 70.25 87 TRP A O 1
ATOM 638 N N . SER A 1 88 ? 44.074 8.556 -50.705 1.00 71.44 88 SER A N 1
ATOM 639 C CA . SER A 1 88 ? 44.021 10.017 -50.897 1.00 71.44 88 SER A CA 1
ATOM 640 C C . SER A 1 88 ? 45.387 10.705 -50.781 1.00 71.44 88 SER A C 1
ATOM 642 O O . SER A 1 88 ? 45.655 11.657 -51.496 1.00 71.44 88 SER A O 1
ATOM 644 N N . LYS A 1 89 ? 46.293 10.192 -49.938 1.00 75.50 89 LYS A N 1
ATOM 645 C CA . LYS A 1 89 ? 47.662 10.728 -49.810 1.00 75.50 89 LYS A CA 1
ATOM 646 C C . LYS A 1 89 ? 48.547 10.438 -51.028 1.00 75.50 89 LYS A C 1
ATOM 648 O O . LYS A 1 89 ? 49.594 11.057 -51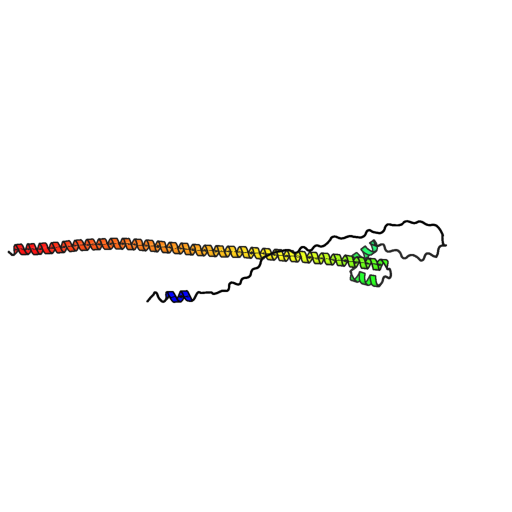.170 1.00 75.50 89 LYS A O 1
ATOM 653 N N . ARG A 1 90 ? 48.168 9.456 -51.852 1.00 70.56 90 ARG A N 1
ATOM 654 C CA . ARG A 1 90 ? 48.948 8.970 -53.001 1.00 70.56 90 ARG A CA 1
ATOM 655 C C . ARG A 1 90 ? 48.427 9.480 -54.346 1.00 70.56 90 ARG A C 1
ATOM 657 O O . ARG A 1 90 ? 49.112 9.301 -55.345 1.00 70.56 90 ARG A O 1
ATOM 664 N N . THR A 1 91 ? 47.245 10.095 -54.382 1.00 70.69 91 THR A N 1
ATOM 665 C CA . THR A 1 91 ? 46.664 10.691 -55.594 1.00 70.69 91 THR A CA 1
ATOM 666 C C . THR A 1 91 ? 46.904 12.201 -55.620 1.00 70.69 91 THR A C 1
ATOM 668 O O . THR A 1 91 ? 46.740 12.875 -54.607 1.00 70.69 91 THR A O 1
ATOM 671 N N . THR A 1 92 ? 47.306 12.733 -56.773 1.00 68.88 92 THR A N 1
ATOM 672 C CA . THR A 1 92 ? 47.525 14.173 -57.012 1.00 68.88 92 THR A CA 1
ATOM 673 C C . THR A 1 92 ? 46.373 14.828 -57.774 1.00 68.88 92 THR A C 1
ATOM 675 O O . THR A 1 92 ? 46.423 16.023 -58.056 1.00 68.88 92 THR A O 1
ATOM 678 N N . ASP A 1 93 ? 45.333 14.060 -58.102 1.00 74.75 93 ASP A N 1
ATOM 679 C CA . ASP A 1 93 ? 44.163 14.551 -58.821 1.00 74.75 93 ASP A CA 1
ATOM 680 C C . ASP A 1 93 ? 43.256 15.359 -57.878 1.00 74.75 93 ASP A C 1
ATOM 682 O O . ASP A 1 93 ? 42.689 14.834 -56.913 1.00 74.75 93 ASP A O 1
ATOM 686 N N . SER A 1 94 ? 43.143 16.660 -58.143 1.00 68.00 94 SER A N 1
ATOM 687 C CA . SER A 1 94 ? 42.384 17.604 -57.325 1.00 68.00 94 SER A CA 1
ATOM 688 C C . SER A 1 94 ? 40.880 17.320 -57.323 1.00 68.00 94 SER A C 1
ATOM 690 O O . SER A 1 94 ? 40.239 17.545 -56.295 1.00 68.00 94 SER A O 1
ATOM 692 N N . GLU A 1 95 ? 40.319 16.776 -58.408 1.00 62.06 95 GLU A N 1
ATOM 693 C CA . GLU A 1 95 ? 38.900 16.398 -58.481 1.00 62.06 95 GLU A CA 1
ATOM 694 C C . GLU A 1 95 ? 38.619 15.191 -57.571 1.00 62.06 95 GLU A C 1
ATOM 696 O O . GLU A 1 95 ? 37.622 15.156 -56.846 1.00 62.06 95 GLU A O 1
ATOM 701 N N . VAL A 1 96 ? 39.551 14.234 -57.521 1.00 66.88 96 VAL A N 1
ATOM 702 C CA . VAL A 1 96 ? 39.476 13.067 -56.627 1.00 66.88 96 VAL A CA 1
ATOM 703 C C . VAL A 1 96 ? 39.621 13.477 -55.161 1.00 66.88 96 VAL A C 1
ATOM 705 O O . VAL A 1 96 ? 38.891 12.974 -54.304 1.00 66.88 96 VAL A O 1
ATOM 708 N N . LEU A 1 97 ? 40.538 14.398 -54.852 1.00 67.75 97 LEU A N 1
ATOM 709 C CA . LEU A 1 97 ? 40.725 14.906 -53.490 1.00 67.75 97 LEU A CA 1
ATOM 710 C C . LEU A 1 97 ? 39.493 15.668 -52.980 1.00 67.75 97 LEU A C 1
ATOM 712 O O . LEU A 1 97 ? 39.123 15.501 -51.815 1.00 67.75 97 LEU A O 1
ATOM 716 N N . LEU A 1 98 ? 38.840 16.457 -53.842 1.00 72.19 98 LEU A N 1
ATOM 717 C CA . LEU A 1 98 ? 37.597 17.161 -53.513 1.00 72.19 98 LEU A CA 1
ATOM 718 C C . LEU A 1 98 ? 36.464 16.168 -53.201 1.00 72.19 98 LEU A C 1
ATOM 720 O O . LEU A 1 98 ? 35.838 16.265 -52.148 1.00 72.19 98 LEU A O 1
ATOM 724 N N . LEU A 1 99 ? 36.274 15.153 -54.051 1.00 67.44 99 LEU A N 1
ATOM 725 C CA . LEU A 1 99 ? 35.245 14.124 -53.860 1.00 67.44 99 LEU A CA 1
ATOM 726 C C . LEU A 1 99 ? 35.466 13.295 -52.584 1.00 67.44 99 LEU A C 1
ATOM 728 O O . LEU A 1 99 ? 34.516 12.991 -51.865 1.00 67.44 99 LEU A O 1
ATOM 732 N N . VAL A 1 100 ? 36.715 12.954 -52.248 1.00 69.38 100 VAL A N 1
ATOM 733 C CA . VAL A 1 100 ? 37.030 12.262 -50.982 1.00 69.38 100 VAL A CA 1
ATOM 734 C C . VAL A 1 100 ? 36.704 13.138 -49.768 1.00 69.38 100 VAL A C 1
ATOM 736 O O . VAL A 1 100 ? 36.296 12.609 -48.732 1.00 69.38 100 VAL A O 1
ATOM 739 N N . LYS A 1 101 ? 36.876 14.461 -49.866 1.00 76.00 101 LYS A N 1
ATOM 740 C CA . LYS A 1 101 ? 36.519 15.392 -48.791 1.00 76.00 101 LYS A CA 1
ATOM 741 C C . LYS A 1 101 ? 35.002 15.455 -48.590 1.00 76.00 101 LYS A C 1
ATOM 743 O O . LYS A 1 101 ? 34.554 15.264 -47.464 1.00 76.00 101 LYS A O 1
ATOM 748 N N . GLU A 1 102 ? 34.233 15.632 -49.662 1.00 74.44 102 GLU A N 1
ATOM 749 C CA . GLU A 1 102 ? 32.761 15.662 -49.613 1.00 74.44 102 GLU A CA 1
ATOM 750 C C . GLU A 1 102 ? 32.179 14.350 -49.066 1.00 74.44 102 GLU A C 1
ATOM 752 O O . GLU A 1 102 ? 31.268 14.368 -48.242 1.00 74.44 102 GLU A O 1
ATOM 757 N N . LEU A 1 103 ? 32.751 13.200 -49.442 1.00 71.44 103 LEU A N 1
ATOM 758 C CA . LEU A 1 103 ? 32.322 11.902 -48.915 1.00 71.44 103 LEU A CA 1
ATOM 759 C C . LEU A 1 103 ? 32.630 11.722 -47.430 1.00 71.44 103 LEU A C 1
ATOM 761 O O . LEU A 1 103 ? 31.820 11.139 -46.714 1.00 71.44 103 LEU A O 1
ATOM 765 N N . ARG A 1 104 ? 33.771 12.228 -46.946 1.00 70.19 104 ARG A N 1
ATOM 766 C CA . ARG A 1 104 ? 34.080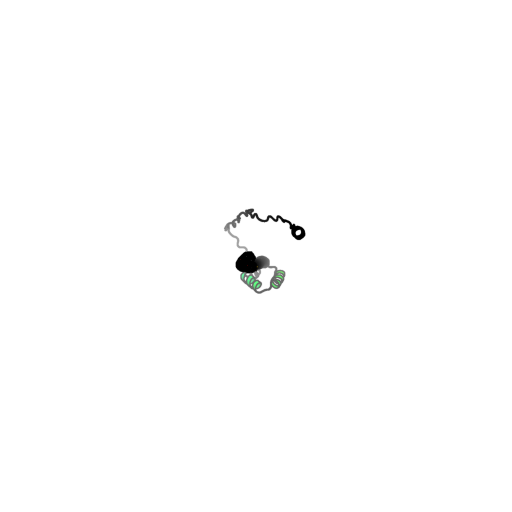 12.216 -45.507 1.00 70.19 104 ARG A CA 1
ATOM 767 C C . ARG A 1 104 ? 33.149 13.117 -44.717 1.00 70.19 104 ARG A C 1
ATOM 769 O O . ARG A 1 104 ? 32.778 12.754 -43.606 1.00 70.19 104 ARG A O 1
ATOM 776 N N . GLU A 1 105 ? 32.799 14.274 -45.272 1.00 75.19 105 GLU A N 1
ATOM 777 C CA . GLU A 1 105 ? 31.796 15.145 -44.672 1.00 75.19 105 GLU A CA 1
ATOM 778 C C . GLU A 1 105 ? 30.469 14.387 -44.604 1.00 75.19 105 GLU A C 1
ATOM 780 O O . GLU A 1 105 ? 30.017 14.110 -43.504 1.00 75.19 105 GLU A O 1
ATOM 785 N N . LEU A 1 106 ? 29.923 13.892 -45.717 1.00 72.50 106 LEU A N 1
ATOM 786 C CA . LEU A 1 106 ? 28.677 13.111 -45.712 1.00 72.50 106 LEU A CA 1
ATOM 787 C C . LEU A 1 106 ? 28.699 11.922 -44.737 1.00 72.50 106 LEU A C 1
ATOM 789 O O . LEU A 1 106 ? 27.728 11.720 -44.013 1.00 72.50 106 LEU A O 1
ATOM 793 N N . GLN A 1 107 ? 29.806 11.179 -44.660 1.00 71.94 107 GLN A N 1
ATOM 794 C CA . GLN A 1 107 ? 29.957 10.081 -43.705 1.00 71.94 107 GLN A CA 1
ATOM 795 C C . GLN A 1 107 ? 29.896 10.565 -42.249 1.00 71.94 107 GLN A C 1
ATOM 797 O O . GLN A 1 107 ? 29.167 9.987 -41.452 1.00 71.94 107 GLN A O 1
ATOM 802 N N . GLY A 1 108 ? 30.569 11.669 -41.909 1.00 76.25 108 GLY A N 1
ATOM 803 C CA . GLY A 1 108 ? 30.484 12.256 -40.569 1.00 76.25 108 GLY A CA 1
ATOM 804 C C . GLY A 1 108 ? 29.078 12.747 -40.203 1.00 76.25 108 GLY A C 1
ATOM 805 O O . GLY A 1 108 ? 28.714 12.746 -39.028 1.00 76.25 108 GLY A O 1
ATOM 806 N N . TRP A 1 109 ? 28.266 13.140 -41.188 1.00 76.06 109 TRP A N 1
ATOM 807 C CA . TRP A 1 109 ? 26.861 13.491 -40.960 1.00 76.06 109 TRP A CA 1
ATOM 808 C C . TRP A 1 109 ? 25.992 12.255 -40.712 1.00 76.06 109 TRP A C 1
ATOM 810 O O . TRP A 1 109 ? 25.119 12.314 -39.848 1.00 76.06 109 TRP A O 1
ATOM 820 N N . VAL A 1 110 ? 26.244 11.149 -41.421 1.00 75.94 110 VAL A N 1
ATOM 821 C CA . VAL A 1 110 ? 25.560 9.863 -41.197 1.00 75.94 110 VAL A CA 1
ATOM 822 C C . VAL A 1 110 ? 25.910 9.302 -39.819 1.00 75.94 110 VAL A C 1
ATOM 824 O O . VAL A 1 110 ? 25.002 9.043 -39.037 1.00 75.94 110 VAL A O 1
ATOM 827 N N . ASP A 1 111 ? 27.196 9.240 -39.463 1.00 75.06 111 ASP A N 1
ATOM 828 C CA . ASP A 1 111 ? 27.640 8.747 -38.151 1.00 75.06 111 ASP A CA 1
ATOM 829 C C . ASP A 1 111 ? 27.038 9.582 -37.001 1.00 75.06 111 ASP A C 1
ATOM 831 O O . ASP A 1 111 ? 26.635 9.055 -35.964 1.00 75.06 111 ASP A O 1
ATOM 835 N N . ASN A 1 112 ? 26.927 10.903 -37.181 1.00 83.56 112 ASN A N 1
ATOM 836 C CA . ASN A 1 112 ? 26.287 11.786 -36.203 1.00 83.56 112 ASN A CA 1
ATOM 837 C C . ASN A 1 112 ? 24.761 11.583 -36.145 1.00 83.56 112 ASN A C 1
ATOM 839 O O . ASN A 1 112 ? 24.171 11.648 -35.067 1.00 83.56 112 ASN A O 1
ATOM 843 N N . ALA A 1 113 ? 24.105 11.319 -37.278 1.00 79.12 113 ALA A N 1
ATOM 844 C CA . ALA A 1 113 ? 22.683 10.982 -37.303 1.00 79.12 113 ALA A CA 1
ATOM 845 C C . ALA A 1 113 ? 22.404 9.664 -36.561 1.00 79.12 113 ALA A C 1
ATOM 847 O O . ALA A 1 113 ? 21.485 9.625 -35.742 1.00 79.12 113 ALA A O 1
ATOM 848 N N . ASP A 1 114 ? 23.240 8.643 -36.761 1.00 82.31 114 ASP A N 1
ATOM 849 C CA . ASP A 1 114 ? 23.144 7.357 -36.061 1.00 82.31 114 ASP A CA 1
ATOM 850 C C . ASP A 1 114 ? 23.389 7.517 -34.554 1.00 82.31 114 ASP A C 1
ATOM 852 O O . ASP A 1 114 ? 22.620 7.005 -33.741 1.00 82.31 114 ASP A O 1
ATOM 856 N N . LEU A 1 115 ? 24.391 8.310 -34.148 1.00 80.44 115 LEU A N 1
ATOM 857 C CA . LEU A 1 115 ? 24.618 8.634 -32.733 1.00 80.44 115 LEU A CA 1
ATOM 858 C C . LEU A 1 115 ? 23.427 9.368 -32.104 1.00 80.44 115 LEU A C 1
ATOM 860 O O . LEU A 1 115 ? 23.062 9.086 -30.961 1.00 80.44 115 LEU A O 1
ATOM 864 N N . ARG A 1 116 ? 22.796 10.300 -32.828 1.00 85.12 116 ARG A N 1
ATOM 865 C CA . ARG A 1 116 ? 21.583 10.981 -32.350 1.00 85.12 116 ARG A CA 1
ATOM 866 C C . ARG A 1 116 ? 20.411 10.019 -32.210 1.00 85.12 116 ARG A C 1
ATOM 868 O O . ARG A 1 116 ? 19.685 10.134 -31.226 1.00 85.12 116 ARG A O 1
ATOM 875 N N . LEU A 1 117 ? 20.241 9.089 -33.148 1.00 87.62 117 LEU A N 1
ATOM 876 C CA . LEU A 1 117 ? 19.195 8.072 -33.080 1.00 87.62 117 LEU A CA 1
ATOM 877 C C . LEU A 1 117 ? 19.401 7.151 -31.870 1.00 87.62 117 LEU A C 1
ATOM 879 O O . LEU A 1 117 ? 18.476 6.973 -31.084 1.00 87.62 117 LEU A O 1
ATOM 883 N N . ILE A 1 118 ? 20.625 6.659 -31.658 1.00 81.50 118 ILE A N 1
ATOM 884 C CA . ILE A 1 118 ? 20.976 5.836 -30.491 1.00 81.50 118 ILE A CA 1
ATOM 885 C C . ILE A 1 118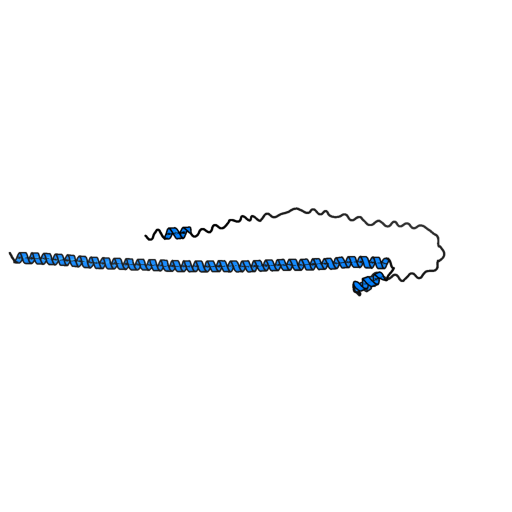 ? 20.703 6.599 -29.190 1.00 81.50 118 ILE A C 1
ATOM 887 O O . ILE A 1 118 ? 20.086 6.056 -28.277 1.00 81.50 118 ILE A O 1
ATOM 891 N N . ASN A 1 119 ? 21.108 7.870 -29.103 1.00 85.44 119 ASN A N 1
ATOM 892 C CA . ASN A 1 119 ? 20.840 8.688 -27.918 1.00 85.44 119 ASN A CA 1
ATOM 893 C C . ASN A 1 119 ? 19.333 8.856 -27.667 1.00 85.44 119 ASN A C 1
ATOM 895 O O . ASN A 1 119 ? 18.894 8.719 -26.529 1.00 85.44 119 ASN A O 1
ATOM 899 N N . GLN A 1 120 ? 18.533 9.081 -28.715 1.00 87.50 120 GLN A N 1
ATOM 900 C CA . GLN A 1 120 ? 17.074 9.159 -28.593 1.00 87.50 120 GLN A CA 1
ATOM 901 C C . GLN A 1 120 ? 16.458 7.835 -28.128 1.00 87.50 120 GLN A C 1
ATOM 903 O O . GLN A 1 120 ? 15.581 7.839 -27.268 1.00 87.50 120 GLN A O 1
ATOM 908 N N . GLU A 1 121 ? 16.911 6.695 -28.649 1.00 86.88 121 GLU A N 1
ATOM 909 C CA . GLU A 1 121 ? 16.432 5.380 -28.211 1.00 86.88 121 GLU A CA 1
ATOM 910 C C . GLU A 1 121 ? 16.791 5.093 -26.750 1.00 86.88 121 GLU A C 1
ATOM 912 O O . GLU A 1 121 ? 15.959 4.572 -26.002 1.00 86.88 121 GLU A O 1
ATOM 917 N N . VAL A 1 122 ? 17.995 5.480 -26.317 1.00 86.75 122 VAL A N 1
ATOM 918 C CA . VAL A 1 122 ? 18.427 5.376 -24.917 1.00 86.75 122 VAL A CA 1
ATOM 919 C C . VAL A 1 122 ? 17.571 6.267 -24.016 1.00 86.75 122 VAL A C 1
ATOM 921 O O . VAL A 1 122 ? 17.075 5.785 -22.999 1.00 86.75 122 VAL A O 1
ATOM 924 N N . GLU A 1 123 ? 17.336 7.528 -24.384 1.00 85.69 123 GLU A N 1
ATOM 925 C CA . GLU A 1 123 ? 16.462 8.441 -23.633 1.00 85.69 123 GLU A CA 1
ATOM 926 C C . GLU A 1 123 ? 15.031 7.898 -23.530 1.00 85.69 123 GLU A C 1
ATOM 928 O O . GLU A 1 123 ? 14.467 7.838 -22.435 1.00 85.69 123 GLU A O 1
ATOM 933 N N . LEU A 1 124 ? 14.459 7.417 -24.639 1.00 86.62 124 LEU A N 1
ATOM 934 C CA . LEU A 1 124 ? 13.142 6.777 -24.649 1.00 86.62 124 LEU A CA 1
ATOM 935 C C . LEU A 1 124 ? 13.115 5.516 -23.774 1.00 86.62 124 LEU A C 1
ATOM 937 O O . LEU A 1 124 ? 12.128 5.271 -23.078 1.00 86.62 124 LEU A O 1
ATOM 941 N N . GLY A 1 125 ? 14.188 4.724 -23.773 1.00 87.75 125 GLY A N 1
ATOM 942 C CA . GLY A 1 125 ? 14.346 3.567 -22.893 1.00 87.75 125 GLY A CA 1
ATOM 943 C C . GLY A 1 125 ? 14.377 3.954 -21.413 1.00 87.75 125 GLY A C 1
ATOM 944 O O . GLY A 1 125 ? 13.675 3.347 -20.602 1.00 87.75 125 GLY A O 1
ATOM 945 N N . LEU A 1 126 ? 15.129 4.998 -21.055 1.00 85.94 126 LEU A N 1
ATOM 946 C CA . LEU A 1 126 ? 15.194 5.524 -19.689 1.00 85.94 126 LEU A CA 1
ATOM 947 C C . LEU A 1 126 ? 13.836 6.064 -19.221 1.00 85.94 126 LEU A C 1
ATOM 949 O O . LEU A 1 126 ? 13.426 5.761 -18.101 1.00 85.94 126 LEU A O 1
ATOM 953 N N . LEU A 1 127 ? 13.116 6.795 -20.079 1.00 86.06 127 LEU A N 1
ATOM 954 C CA . LEU A 1 127 ? 11.767 7.296 -19.790 1.00 86.06 127 LEU A CA 1
ATOM 955 C C . LEU A 1 127 ? 10.752 6.161 -19.596 1.00 86.06 127 LEU A C 1
ATOM 957 O O . LEU A 1 127 ? 9.915 6.219 -18.699 1.00 86.06 127 LEU A O 1
ATOM 961 N N . ARG A 1 128 ? 10.831 5.093 -20.398 1.00 91.25 128 ARG A N 1
ATOM 962 C CA . ARG A 1 128 ? 9.972 3.908 -20.221 1.00 91.25 128 ARG A CA 1
ATOM 963 C C . ARG A 1 128 ? 10.265 3.183 -18.912 1.00 91.25 128 ARG A C 1
ATOM 965 O O . ARG A 1 128 ? 9.336 2.798 -18.208 1.00 91.25 128 ARG A O 1
ATOM 972 N N . ASN A 1 129 ? 11.540 3.026 -18.562 1.00 88.44 129 ASN A N 1
ATOM 973 C CA . ASN A 1 129 ? 11.938 2.384 -17.311 1.00 88.44 129 ASN A CA 1
ATOM 974 C C . ASN A 1 129 ? 11.527 3.209 -16.086 1.00 88.44 129 ASN A C 1
ATOM 976 O O . ASN A 1 129 ? 11.090 2.639 -15.087 1.00 88.44 129 ASN A O 1
ATOM 980 N N . SER A 1 130 ? 11.635 4.539 -16.151 1.00 84.31 130 SER A N 1
ATOM 981 C CA . SER A 1 130 ? 11.202 5.409 -15.056 1.00 84.31 130 SER A CA 1
ATOM 982 C C . SER A 1 130 ? 9.681 5.396 -14.883 1.00 84.31 130 SER A C 1
ATOM 984 O O . SER A 1 130 ? 9.216 5.315 -13.746 1.00 84.31 130 SER A O 1
ATOM 986 N N . ALA A 1 131 ? 8.917 5.384 -15.981 1.00 87.50 131 ALA A N 1
ATOM 987 C CA . ALA A 1 131 ? 7.464 5.224 -15.952 1.00 87.50 131 ALA A CA 1
ATOM 988 C C . ALA A 1 131 ? 7.057 3.870 -15.350 1.00 87.50 131 ALA A C 1
ATOM 990 O O . ALA A 1 131 ? 6.284 3.833 -14.395 1.00 87.50 131 ALA A O 1
ATOM 991 N N . ALA A 1 132 ? 7.657 2.767 -15.808 1.00 86.88 132 ALA A N 1
ATOM 992 C CA . ALA A 1 132 ? 7.401 1.439 -15.249 1.00 86.88 132 ALA A CA 1
ATOM 993 C C . ALA A 1 132 ? 7.753 1.364 -13.750 1.00 86.88 132 ALA A C 1
ATOM 995 O O . ALA A 1 132 ? 7.016 0.783 -12.955 1.00 86.88 132 ALA A O 1
ATOM 996 N N . ALA A 1 133 ? 8.856 1.990 -13.327 1.00 83.88 133 ALA A N 1
ATOM 997 C CA . ALA A 1 133 ? 9.235 2.058 -11.917 1.00 83.88 133 ALA A CA 1
ATOM 998 C C . ALA A 1 133 ? 8.282 2.926 -11.074 1.00 83.88 133 ALA A C 1
ATOM 1000 O O . ALA A 1 133 ? 8.133 2.682 -9.875 1.00 83.88 133 ALA A O 1
ATOM 1001 N N . ALA A 1 134 ? 7.657 3.951 -11.659 1.00 89.00 134 ALA A N 1
ATOM 1002 C CA . ALA A 1 134 ? 6.607 4.725 -11.001 1.00 89.00 134 ALA A CA 1
ATOM 1003 C C . ALA A 1 134 ? 5.328 3.889 -10.843 1.00 89.00 134 ALA A C 1
ATOM 1005 O O . ALA A 1 134 ? 4.834 3.767 -9.729 1.00 89.00 134 ALA A O 1
ATOM 1006 N N . GLU A 1 135 ? 4.876 3.206 -11.898 1.00 91.94 135 GLU A N 1
ATOM 1007 C CA . GLU A 1 135 ? 3.692 2.336 -11.847 1.00 91.94 135 GLU A CA 1
ATOM 1008 C C . GLU A 1 135 ? 3.832 1.212 -10.811 1.00 91.94 135 GLU A C 1
ATOM 1010 O O . GLU A 1 135 ? 2.907 0.942 -10.045 1.00 91.94 135 GLU A O 1
ATOM 1015 N N . VAL A 1 136 ? 5.004 0.570 -10.735 1.00 92.44 136 VAL A N 1
ATOM 1016 C CA . VAL A 1 136 ? 5.267 -0.473 -9.730 1.00 92.44 136 VAL A CA 1
ATOM 1017 C C . VAL A 1 136 ? 5.206 0.093 -8.308 1.00 92.44 136 VAL A C 1
ATOM 1019 O O . VAL A 1 136 ? 4.653 -0.567 -7.425 1.00 92.44 136 VAL A O 1
ATOM 1022 N N . ARG A 1 137 ? 5.740 1.302 -8.078 1.00 89.00 137 ARG A N 1
ATOM 1023 C CA . ARG A 1 137 ? 5.647 1.979 -6.774 1.00 89.00 137 ARG A CA 1
ATOM 1024 C C . ARG A 1 137 ? 4.204 2.333 -6.429 1.00 89.00 137 ARG A C 1
ATOM 1026 O O . ARG A 1 137 ? 3.759 1.971 -5.348 1.00 89.00 137 ARG A O 1
ATOM 1033 N N . ASP A 1 138 ? 3.448 2.902 -7.362 1.00 95.25 138 ASP A N 1
ATOM 1034 C CA . ASP A 1 138 ? 2.041 3.259 -7.149 1.00 95.25 138 ASP A CA 1
ATOM 1035 C C . ASP A 1 138 ? 1.182 2.031 -6.808 1.00 95.25 138 ASP A C 1
ATOM 1037 O O . ASP A 1 138 ? 0.338 2.071 -5.910 1.00 95.25 138 ASP A O 1
ATOM 1041 N N . VAL A 1 139 ? 1.405 0.904 -7.493 1.00 94.69 139 VAL A N 1
ATOM 1042 C CA . VAL A 1 139 ? 0.727 -0.365 -7.181 1.00 94.69 139 VAL A CA 1
ATOM 1043 C C . VAL A 1 139 ? 1.131 -0.879 -5.798 1.00 94.69 139 VAL A C 1
ATOM 1045 O O . VAL A 1 139 ? 0.288 -1.409 -5.071 1.00 94.69 139 VAL A O 1
ATOM 1048 N N . HIS A 1 140 ? 2.402 -0.738 -5.421 1.00 94.31 140 HIS A N 1
ATOM 1049 C CA . HIS A 1 140 ? 2.881 -1.133 -4.100 1.00 94.31 140 HIS A CA 1
ATOM 1050 C C . HIS A 1 140 ? 2.252 -0.282 -2.988 1.00 94.31 140 HIS A C 1
ATOM 1052 O O . HIS A 1 140 ? 1.742 -0.835 -2.014 1.00 94.31 140 HIS A O 1
ATOM 1058 N N . ASP A 1 141 ? 2.192 1.034 -3.168 1.00 95.00 141 ASP A N 1
ATOM 1059 C CA . ASP A 1 141 ? 1.609 1.964 -2.200 1.00 95.00 141 ASP A CA 1
ATOM 1060 C C . ASP A 1 141 ? 0.094 1.761 -2.053 1.00 95.00 141 ASP A C 1
ATOM 1062 O O . ASP A 1 141 ? -0.429 1.741 -0.935 1.00 95.00 141 ASP A O 1
ATOM 1066 N N . ARG A 1 142 ? -0.622 1.496 -3.155 1.00 94.62 142 ARG A N 1
ATOM 1067 C CA . ARG A 1 142 ? -2.042 1.103 -3.099 1.00 94.62 142 ARG A CA 1
ATOM 1068 C C . ARG A 1 142 ? -2.248 -0.172 -2.290 1.00 94.62 142 ARG A C 1
ATOM 1070 O O . ARG A 1 142 ? -3.092 -0.201 -1.405 1.00 94.62 142 ARG A O 1
ATOM 1077 N N . ARG A 1 143 ? -1.435 -1.205 -2.516 1.00 93.38 143 ARG A N 1
ATOM 1078 C CA . ARG A 1 143 ? -1.534 -2.454 -1.740 1.00 93.38 143 ARG A CA 1
ATOM 1079 C C . ARG A 1 143 ? -1.222 -2.251 -0.261 1.00 93.38 143 ARG A C 1
ATOM 1081 O O . ARG A 1 143 ? -1.871 -2.864 0.583 1.00 93.38 143 ARG A O 1
ATOM 1088 N N . ASN A 1 144 ? -0.245 -1.405 0.061 1.00 96.56 144 ASN A N 1
ATOM 1089 C CA . ASN A 1 144 ? 0.097 -1.101 1.447 1.00 96.56 144 ASN A CA 1
ATOM 1090 C C . ASN A 1 144 ? -1.048 -0.358 2.143 1.00 96.56 144 ASN A C 1
ATOM 1092 O O . ASN A 1 144 ? -1.472 -0.779 3.216 1.00 96.56 144 ASN A O 1
ATOM 1096 N N . THR A 1 145 ? -1.610 0.672 1.506 1.00 94.06 145 THR A N 1
ATOM 1097 C CA . THR A 1 145 ? -2.745 1.435 2.054 1.00 94.06 145 THR A CA 1
ATOM 1098 C C . THR A 1 145 ? -4.018 0.593 2.180 1.00 94.06 145 THR A C 1
ATOM 1100 O O . THR A 1 145 ? -4.706 0.667 3.197 1.00 94.06 145 THR A O 1
ATOM 1103 N N . GLU A 1 146 ? -4.308 -0.277 1.210 1.00 95.50 146 GLU A N 1
ATOM 1104 C CA . GLU A 1 146 ? -5.393 -1.263 1.302 1.00 95.50 146 GLU A CA 1
ATOM 1105 C C . GLU A 1 146 ? -5.162 -2.251 2.455 1.00 95.50 146 GLU A C 1
ATOM 1107 O O . GLU A 1 146 ? -6.078 -2.538 3.229 1.00 95.50 146 GLU A O 1
ATOM 1112 N N . GLY A 1 147 ? -3.930 -2.741 2.616 1.00 96.19 147 GLY A N 1
ATOM 1113 C CA . GLY A 1 147 ? -3.547 -3.628 3.713 1.00 96.19 147 GLY A CA 1
ATOM 1114 C C . GLY A 1 147 ? -3.668 -2.966 5.089 1.00 96.19 147 GLY A C 1
ATOM 1115 O O . GLY A 1 147 ? -4.147 -3.592 6.036 1.00 96.19 147 GLY A O 1
ATOM 1116 N N . GLU A 1 148 ? -3.281 -1.697 5.211 1.00 95.69 148 GLU A N 1
ATOM 1117 C CA . GLU A 1 148 ? -3.452 -0.897 6.428 1.00 95.69 148 GLU A CA 1
ATOM 1118 C C . GLU A 1 148 ? -4.930 -0.659 6.746 1.00 95.69 148 GLU A C 1
ATOM 1120 O O . GLU A 1 148 ? -5.356 -0.876 7.884 1.00 95.69 148 GLU A O 1
ATOM 1125 N N . MET A 1 149 ? -5.736 -0.302 5.742 1.00 95.25 149 MET A N 1
ATOM 1126 C CA . MET A 1 149 ? -7.181 -0.135 5.897 1.00 95.25 149 MET A CA 1
ATOM 1127 C C . MET A 1 149 ? -7.853 -1.441 6.340 1.00 95.25 149 MET A C 1
ATOM 1129 O O . MET A 1 149 ? -8.694 -1.424 7.240 1.00 95.25 149 MET A O 1
ATOM 1133 N N . ALA A 1 150 ? -7.451 -2.580 5.770 1.00 96.25 150 ALA A N 1
ATOM 1134 C CA . ALA A 1 150 ? -7.960 -3.892 6.160 1.00 96.25 150 ALA A CA 1
ATOM 1135 C C . ALA A 1 150 ? -7.619 -4.236 7.620 1.00 96.25 150 ALA A C 1
ATOM 1137 O O . ALA A 1 150 ? -8.483 -4.710 8.358 1.00 96.25 150 ALA A O 1
ATOM 1138 N N . ARG A 1 151 ? -6.389 -3.948 8.070 1.00 96.19 151 ARG A N 1
ATOM 1139 C CA . ARG A 1 151 ? -5.985 -4.142 9.476 1.00 96.19 151 ARG A CA 1
ATOM 1140 C C . ARG A 1 151 ? -6.770 -3.241 10.425 1.00 96.19 151 ARG A C 1
ATOM 1142 O O . ARG A 1 151 ? -7.230 -3.712 11.460 1.00 96.19 151 ARG A O 1
ATOM 1149 N N . MET A 1 152 ? -6.949 -1.971 10.070 1.00 96.06 152 MET A N 1
ATOM 1150 C CA . MET A 1 152 ? -7.728 -1.022 10.867 1.00 96.06 152 MET A CA 1
ATOM 1151 C C . MET A 1 152 ? -9.195 -1.455 10.979 1.00 96.06 152 MET A C 1
ATOM 1153 O O . MET A 1 152 ? -9.753 -1.427 12.072 1.00 96.06 152 MET A O 1
ATOM 1157 N N . LYS A 1 153 ? -9.800 -1.929 9.882 1.00 97.56 153 LYS A N 1
ATOM 1158 C CA . LYS A 1 153 ? -11.159 -2.482 9.893 1.00 97.56 153 LYS A CA 1
ATOM 1159 C C . LYS A 1 153 ? -11.272 -3.696 10.821 1.00 97.56 153 LYS A C 1
ATOM 1161 O O . LYS A 1 153 ? -12.189 -3.740 11.632 1.00 97.56 153 LYS A O 1
ATOM 1166 N N . ALA A 1 154 ? -10.318 -4.626 10.761 1.00 96.81 154 ALA A N 1
ATOM 1167 C CA . ALA A 1 154 ? -10.302 -5.790 11.647 1.00 96.81 154 ALA A CA 1
ATOM 1168 C C . ALA A 1 154 ? -10.176 -5.397 13.133 1.00 96.81 154 ALA A C 1
ATOM 1170 O O . ALA A 1 154 ? -10.868 -5.961 13.977 1.00 96.81 154 ALA A O 1
ATOM 1171 N N . MET A 1 155 ? -9.346 -4.397 13.461 1.00 96.75 155 MET A N 1
ATOM 1172 C CA . MET A 1 155 ? -9.251 -3.876 14.833 1.00 96.75 155 MET A CA 1
ATOM 1173 C C . MET A 1 155 ? -10.560 -3.230 15.303 1.00 96.75 155 MET A C 1
ATOM 1175 O O . MET A 1 155 ? -10.941 -3.404 16.461 1.00 96.75 155 MET A O 1
ATOM 1179 N N . LEU A 1 156 ? -11.255 -2.497 14.425 1.00 97.44 156 LEU A N 1
ATOM 1180 C CA . LEU A 1 156 ? -12.558 -1.909 14.742 1.00 97.44 156 LEU A CA 1
ATOM 1181 C C . LEU A 1 156 ? -13.603 -2.997 15.007 1.00 97.44 156 LEU A C 1
ATOM 1183 O O . LEU A 1 156 ? -14.238 -2.959 16.057 1.00 97.44 156 LEU A O 1
ATOM 1187 N N . GLU A 1 157 ? -13.705 -4.004 14.138 1.00 97.12 157 GLU A N 1
ATOM 1188 C CA . GLU A 1 157 ? -14.609 -5.150 14.325 1.00 97.12 157 GLU A CA 1
ATOM 1189 C C . GLU A 1 157 ? -14.311 -5.904 15.635 1.00 97.12 157 GLU A C 1
ATOM 1191 O O . GLU A 1 157 ? -15.226 -6.238 16.390 1.00 97.12 157 GLU A O 1
ATOM 1196 N N . GLU A 1 158 ? -13.033 -6.114 15.970 1.00 96.69 158 GLU A N 1
ATOM 1197 C CA . GLU A 1 158 ? -12.638 -6.719 17.247 1.00 96.69 158 GLU A CA 1
ATOM 1198 C C . GLU A 1 158 ? -13.044 -5.841 18.443 1.00 96.69 158 GLU A C 1
ATOM 1200 O O . GLU A 1 158 ? -13.523 -6.346 19.464 1.00 96.69 158 GLU A O 1
ATOM 1205 N N . SER A 1 159 ? -12.873 -4.522 18.333 1.00 96.25 159 SER A N 1
ATOM 1206 C CA . SER A 1 159 ? -13.254 -3.577 19.386 1.00 96.25 159 SER A CA 1
ATOM 1207 C C . SER A 1 159 ? -14.770 -3.527 19.602 1.00 96.25 159 SER A C 1
ATOM 1209 O O . SER A 1 159 ? -15.226 -3.515 20.747 1.00 96.25 159 SER A O 1
ATOM 1211 N N . GLU A 1 160 ? -15.556 -3.589 18.526 1.00 96.94 160 GLU A N 1
ATOM 1212 C CA . GLU A 1 160 ? -17.016 -3.648 18.575 1.00 96.94 160 GLU A CA 1
ATOM 1213 C C . GLU A 1 160 ? -17.492 -4.960 19.200 1.00 96.94 160 GLU A C 1
ATOM 1215 O O . GLU A 1 160 ? -18.352 -4.943 20.082 1.00 96.94 160 GLU A O 1
ATOM 1220 N N . ALA A 1 161 ? -16.877 -6.091 18.838 1.00 96.88 161 ALA A N 1
ATOM 1221 C CA . ALA A 1 161 ? -17.172 -7.383 19.450 1.00 96.88 161 ALA A CA 1
ATOM 1222 C C . ALA A 1 161 ? -16.876 -7.384 20.960 1.00 96.88 161 ALA A C 1
ATOM 1224 O O . ALA A 1 161 ? -17.679 -7.884 21.754 1.00 96.88 161 ALA A O 1
ATOM 1225 N N . LYS A 1 162 ? -15.756 -6.780 21.384 1.00 96.94 162 LYS A N 1
ATOM 1226 C CA . LYS A 1 162 ? -15.430 -6.603 22.809 1.00 96.94 162 LYS A CA 1
ATOM 1227 C C . LYS A 1 162 ? -16.452 -5.716 23.516 1.00 96.94 162 LYS A C 1
ATOM 1229 O O . LYS A 1 162 ? -16.880 -6.067 24.614 1.00 96.94 162 LYS A O 1
ATOM 1234 N N . ARG A 1 163 ? -16.874 -4.611 22.891 1.00 96.94 163 ARG A N 1
ATOM 1235 C CA . ARG A 1 163 ? -17.894 -3.710 23.447 1.00 96.94 163 ARG A CA 1
ATOM 1236 C C . ARG A 1 163 ? -19.226 -4.431 23.640 1.00 96.94 163 ARG A C 1
ATOM 1238 O O . ARG A 1 163 ? -19.794 -4.371 24.722 1.00 96.94 163 ARG A O 1
ATOM 1245 N N . LEU A 1 164 ? -19.670 -5.181 22.636 1.00 96.50 164 LEU A N 1
ATOM 1246 C CA . LEU A 1 164 ? -20.929 -5.922 22.676 1.00 96.50 164 LEU A CA 1
ATOM 1247 C C . LEU A 1 164 ? -20.900 -7.070 23.698 1.00 96.50 164 LEU A C 1
ATOM 1249 O O . LEU A 1 164 ? -21.896 -7.337 24.367 1.00 96.50 164 LEU A O 1
ATOM 1253 N N . ASN A 1 165 ? -19.754 -7.733 23.873 1.00 97.31 165 ASN A N 1
ATOM 1254 C CA . ASN A 1 165 ? -19.580 -8.719 24.943 1.00 97.31 165 ASN A CA 1
ATOM 1255 C C . ASN A 1 165 ? -19.608 -8.073 26.335 1.00 97.31 165 ASN A C 1
ATOM 1257 O O . ASN A 1 165 ? -20.188 -8.649 27.254 1.00 97.31 165 ASN A O 1
ATOM 1261 N N . ALA A 1 166 ? -19.018 -6.886 26.493 1.00 95.88 166 ALA A N 1
ATOM 1262 C CA . ALA A 1 166 ? -19.096 -6.134 27.742 1.00 95.88 166 ALA A CA 1
ATOM 1263 C C . ALA A 1 166 ? -20.536 -5.687 28.042 1.00 95.88 166 ALA A C 1
ATOM 1265 O O . ALA A 1 166 ? -20.997 -5.873 29.165 1.00 95.88 166 ALA A O 1
ATOM 1266 N N . GLU A 1 167 ? -21.269 -5.187 27.041 1.00 96.06 167 GLU A N 1
ATOM 1267 C CA . GLU A 1 167 ? -22.689 -4.821 27.157 1.00 96.06 167 GLU A CA 1
ATOM 1268 C C . GLU A 1 167 ? -23.537 -6.019 27.615 1.00 96.06 167 GLU A C 1
ATOM 1270 O O . GLU A 1 167 ? -24.233 -5.924 28.624 1.00 96.06 167 GLU A O 1
ATOM 1275 N N . LYS A 1 168 ? -23.384 -7.188 26.975 1.00 96.44 168 LYS A N 1
ATOM 1276 C CA . LYS A 1 168 ? -24.052 -8.433 27.404 1.00 96.44 168 LYS A CA 1
ATOM 1277 C C . LYS A 1 168 ? -23.683 -8.844 28.830 1.00 96.44 168 LYS A C 1
ATOM 1279 O O . LYS A 1 168 ? -24.540 -9.304 29.579 1.00 96.44 168 LYS A O 1
ATOM 1284 N N . GLY A 1 169 ? -22.416 -8.687 29.215 1.00 96.38 169 GLY A N 1
ATOM 1285 C CA . GLY A 1 169 ? -21.963 -8.946 30.583 1.00 96.38 169 GLY A CA 1
ATOM 1286 C C . GLY A 1 169 ? -22.635 -8.020 31.600 1.00 96.38 169 GLY A C 1
ATOM 1287 O O . GLY A 1 169 ? -23.084 -8.479 32.650 1.00 96.38 169 GLY A O 1
ATOM 1288 N N . CYS A 1 170 ? -22.771 -6.731 31.278 1.00 95.31 170 CYS A N 1
ATOM 1289 C CA . CYS A 1 170 ? -23.491 -5.766 32.107 1.00 95.31 170 CYS A CA 1
ATOM 1290 C C . CYS A 1 170 ? -24.986 -6.098 32.216 1.00 95.31 170 CYS A C 1
ATOM 1292 O O . CYS A 1 170 ? -25.534 -6.030 33.314 1.00 95.31 170 CYS A O 1
ATOM 1294 N N . GLU A 1 171 ? -25.635 -6.501 31.121 1.00 94.75 171 GLU A N 1
ATOM 1295 C CA . GLU A 1 171 ? -27.041 -6.928 31.124 1.00 94.75 171 GLU A CA 1
ATOM 1296 C C . GLU A 1 171 ? -27.263 -8.165 32.005 1.00 94.75 171 GLU A C 1
ATOM 1298 O O . GLU A 1 171 ? -28.192 -8.195 32.813 1.00 94.75 171 GLU A O 1
ATOM 1303 N N . GLN A 1 172 ? -26.382 -9.166 31.913 1.00 96.50 172 GLN A N 1
ATOM 1304 C CA . GLN A 1 172 ? -26.442 -10.364 32.757 1.00 96.50 172 GLN A CA 1
ATOM 1305 C C . GLN A 1 172 ? -26.246 -10.034 34.240 1.00 96.50 172 GLN A C 1
ATOM 1307 O O . GLN A 1 172 ? -26.973 -10.549 35.092 1.00 96.50 172 GLN A O 1
ATOM 1312 N N . LEU A 1 173 ? -25.289 -9.157 34.562 1.00 95.81 173 LEU A N 1
ATOM 1313 C CA . LEU A 1 173 ? -25.069 -8.695 35.932 1.00 95.81 173 LEU A CA 1
ATOM 1314 C C . LEU A 1 173 ? -26.275 -7.914 36.462 1.00 95.81 173 LEU A C 1
ATOM 1316 O O . LEU A 1 173 ? -26.685 -8.146 37.596 1.00 95.81 173 LEU A O 1
ATOM 1320 N N . ALA A 1 174 ? -26.878 -7.044 35.649 1.00 96.25 174 ALA A N 1
ATOM 1321 C CA . ALA A 1 174 ? -28.086 -6.315 36.022 1.00 96.25 174 ALA A CA 1
ATOM 1322 C C . ALA A 1 174 ? -29.261 -7.269 36.298 1.00 96.25 174 ALA A C 1
ATOM 1324 O O . ALA A 1 174 ? -29.919 -7.140 37.328 1.00 96.25 174 ALA A O 1
ATOM 1325 N N . ALA A 1 175 ? -29.479 -8.271 35.440 1.00 96.12 175 ALA A N 1
ATOM 1326 C CA . ALA A 1 175 ? -30.506 -9.291 35.657 1.00 96.12 175 ALA A CA 1
ATOM 1327 C C . ALA A 1 175 ? -30.259 -10.091 36.949 1.00 96.12 175 ALA A C 1
ATOM 1329 O O . ALA A 1 175 ? -31.177 -10.284 37.745 1.00 96.12 175 ALA A O 1
ATOM 1330 N N . THR A 1 176 ? -29.006 -10.486 37.193 1.00 96.88 176 THR A N 1
ATOM 1331 C CA . THR A 1 176 ? -28.610 -11.213 38.410 1.00 96.88 176 THR A CA 1
ATOM 1332 C C . THR A 1 176 ? -28.830 -10.366 39.665 1.00 96.88 176 THR A C 1
ATOM 1334 O O . THR A 1 176 ? -29.312 -10.874 40.675 1.00 96.88 176 THR A O 1
ATOM 1337 N N . LEU A 1 177 ? -28.507 -9.069 39.622 1.00 96.94 177 LEU A N 1
ATOM 1338 C CA . LEU A 1 177 ? -28.740 -8.153 40.742 1.00 96.94 177 LEU A CA 1
ATOM 1339 C C . LEU A 1 177 ? -30.230 -8.016 41.060 1.00 96.94 177 LEU A C 1
ATOM 1341 O O . LEU A 1 177 ? -30.592 -8.075 42.230 1.00 96.94 177 LEU A O 1
ATOM 1345 N N . VAL A 1 178 ? -31.087 -7.904 40.042 1.00 97.81 178 VAL A N 1
ATOM 1346 C CA . VAL A 1 178 ? -32.547 -7.841 40.227 1.00 97.81 178 VAL A CA 1
ATOM 1347 C C . VAL A 1 178 ? -33.082 -9.130 40.858 1.00 97.81 178 VAL A C 1
ATOM 1349 O O . VAL A 1 178 ? -33.917 -9.076 41.761 1.00 97.81 178 VAL A O 1
ATOM 1352 N N . GLU A 1 179 ? -32.588 -10.295 40.433 1.00 96.88 179 GLU A N 1
ATOM 1353 C CA . GLU A 1 179 ? -32.968 -11.577 41.036 1.00 96.88 179 GLU A CA 1
ATOM 1354 C C . GLU A 1 179 ? -32.537 -11.660 42.508 1.00 96.88 179 GLU A C 1
ATOM 1356 O O . GLU A 1 179 ? -33.347 -12.007 43.369 1.00 96.88 179 GLU A O 1
ATOM 1361 N N . LYS A 1 180 ? -31.304 -11.248 42.830 1.00 97.69 180 LYS A N 1
ATOM 1362 C CA . LYS A 1 180 ? -30.819 -11.199 44.218 1.00 97.69 180 LYS A CA 1
ATOM 1363 C C . LYS A 1 180 ? -31.558 -10.190 45.085 1.00 97.69 180 LYS A C 1
ATOM 1365 O O . LYS A 1 180 ? -31.814 -10.474 46.253 1.00 97.69 180 LYS A O 1
ATOM 1370 N N . GLU A 1 181 ? -31.939 -9.044 44.537 1.00 97.25 181 GLU A N 1
ATOM 1371 C CA . GLU A 1 181 ? -32.770 -8.069 45.242 1.00 97.25 181 GLU A CA 1
ATOM 1372 C C . GLU A 1 181 ? -34.157 -8.647 45.550 1.00 97.25 181 GLU A C 1
ATOM 1374 O O . GLU A 1 181 ? -34.668 -8.491 46.662 1.00 97.25 181 GLU A O 1
ATOM 1379 N N . LYS A 1 182 ? -34.744 -9.391 44.607 1.00 97.75 182 LYS A N 1
ATOM 1380 C CA . LYS A 1 182 ? -36.009 -10.095 44.824 1.00 97.75 182 LYS A CA 1
ATOM 1381 C C . LYS A 1 182 ? -35.887 -11.166 45.913 1.00 97.75 182 LYS A C 1
ATOM 1383 O O . LYS A 1 182 ? -36.707 -11.167 46.829 1.00 97.75 182 LYS A O 1
ATOM 1388 N N . GLU A 1 183 ? -34.862 -12.020 45.855 1.00 96.75 183 GLU A N 1
ATOM 1389 C CA . GLU A 1 183 ? -34.581 -13.021 46.899 1.00 96.75 183 GLU A CA 1
ATOM 1390 C C . GLU A 1 183 ? -34.446 -12.358 48.282 1.00 96.75 183 GLU A C 1
ATOM 1392 O O . GLU A 1 183 ? -35.026 -12.818 49.267 1.00 96.75 183 GLU A O 1
ATOM 1397 N N . LEU A 1 184 ? -33.722 -11.238 48.367 1.00 96.81 184 LEU A N 1
ATOM 1398 C CA . LEU A 1 184 ? -33.528 -10.503 49.617 1.00 96.81 184 LEU A CA 1
ATOM 1399 C C . LEU A 1 184 ? -34.841 -9.908 50.149 1.00 96.81 184 LEU A C 1
ATOM 1401 O O . LEU A 1 184 ? -35.099 -9.960 51.356 1.00 96.81 184 LEU A O 1
ATOM 1405 N N . ASN A 1 185 ? -35.696 -9.391 49.267 1.00 96.81 185 ASN A N 1
ATOM 1406 C CA . ASN A 1 185 ? -37.023 -8.899 49.634 1.00 96.81 185 ASN A CA 1
ATOM 1407 C C . ASN A 1 185 ? -37.935 -10.028 50.142 1.00 96.81 185 ASN A C 1
ATOM 1409 O O . ASN A 1 185 ? -38.619 -9.849 51.152 1.00 96.81 185 ASN A O 1
ATOM 1413 N N . GLU A 1 186 ? -37.908 -11.202 49.507 1.00 96.62 186 GLU A N 1
ATOM 1414 C CA . GLU A 1 186 ? -38.654 -12.387 49.952 1.00 96.62 186 GLU A CA 1
ATOM 1415 C C . GLU A 1 186 ? -38.202 -12.847 51.348 1.00 96.62 186 GLU A C 1
ATOM 1417 O O . GLU A 1 186 ? -39.036 -13.064 52.232 1.00 96.62 186 GLU A O 1
ATOM 1422 N N . VAL A 1 187 ? -36.888 -12.909 51.596 1.00 96.94 187 VAL A N 1
ATOM 1423 C CA . VAL A 1 187 ? -36.329 -13.234 52.921 1.00 96.94 187 VAL A CA 1
ATOM 1424 C C . VAL A 1 187 ? -36.723 -12.186 53.964 1.00 96.94 187 VAL A C 1
ATOM 1426 O O . VAL A 1 187 ? -37.085 -12.534 55.089 1.00 96.94 187 VAL A O 1
ATOM 1429 N N . THR A 1 188 ? -36.698 -10.904 53.600 1.00 96.25 188 THR A N 1
ATOM 1430 C CA . THR A 1 188 ? -37.071 -9.807 54.505 1.00 96.25 188 THR A CA 1
ATOM 1431 C C . THR A 1 188 ? -38.546 -9.893 54.899 1.00 96.25 188 THR A C 1
ATOM 1433 O O . THR A 1 188 ? -38.876 -9.754 56.080 1.00 96.25 188 THR A O 1
ATOM 1436 N N . LEU A 1 189 ? -39.434 -10.191 53.946 1.00 95.81 189 LEU A N 1
ATOM 1437 C CA . LEU A 1 189 ? -40.857 -10.420 54.207 1.00 95.81 189 LEU A CA 1
ATOM 1438 C C . LEU A 1 189 ? -41.080 -11.642 55.106 1.00 95.81 189 LEU A C 1
ATOM 1440 O O . LEU A 1 189 ? -41.833 -11.557 56.079 1.00 95.81 189 LEU A O 1
ATOM 1444 N N . ALA A 1 190 ? -40.395 -12.757 54.836 1.00 95.06 190 ALA A N 1
ATOM 1445 C CA . ALA A 1 190 ? -40.471 -13.957 55.666 1.00 95.06 190 ALA A CA 1
ATOM 1446 C C . ALA A 1 190 ? -40.004 -13.687 57.108 1.00 95.06 190 ALA A C 1
ATOM 1448 O O . ALA A 1 190 ? -40.651 -14.119 58.065 1.00 95.06 190 ALA A O 1
ATOM 1449 N N . LEU A 1 191 ? -38.925 -12.917 57.279 1.00 94.81 191 LEU A N 1
ATOM 1450 C CA . LEU A 1 191 ? -38.421 -12.516 58.591 1.00 94.81 191 LEU A CA 1
ATOM 1451 C C . LEU A 1 191 ? -39.415 -11.612 59.333 1.00 94.81 191 LEU A C 1
ATOM 1453 O O . LEU A 1 191 ? -39.671 -11.830 60.517 1.00 94.81 191 LEU A O 1
ATOM 1457 N N . GLN A 1 192 ? -40.009 -10.623 58.659 1.00 94.69 192 GLN A N 1
ATOM 1458 C CA . GLN A 1 192 ? -41.037 -9.764 59.258 1.00 94.69 192 GLN A CA 1
ATOM 1459 C C . GLN A 1 192 ? -42.257 -10.575 59.711 1.00 94.69 192 GLN A C 1
ATOM 1461 O O . GLN A 1 192 ? -42.734 -10.385 60.833 1.00 94.69 192 GLN A O 1
ATOM 1466 N N . ALA A 1 193 ? -42.721 -11.514 58.882 1.00 93.38 193 ALA A N 1
ATOM 1467 C CA . ALA A 1 193 ? -43.811 -12.418 59.233 1.00 93.38 193 ALA A CA 1
ATOM 1468 C C . ALA A 1 193 ? -43.457 -13.291 60.451 1.00 93.38 193 ALA A C 1
ATOM 1470 O O . ALA A 1 193 ? -44.267 -13.419 61.371 1.00 93.38 193 ALA A O 1
ATOM 1471 N N . ALA A 1 194 ? -42.232 -13.825 60.514 1.00 93.31 194 ALA A N 1
ATOM 1472 C CA . ALA A 1 194 ? -41.754 -14.603 61.656 1.00 93.31 194 ALA A CA 1
ATOM 1473 C C . ALA A 1 194 ? -41.694 -13.770 62.952 1.00 93.31 194 ALA A C 1
ATOM 1475 O O . ALA A 1 194 ? -42.158 -14.227 63.998 1.00 93.31 194 ALA A O 1
ATOM 1476 N N . ILE A 1 195 ? -41.187 -12.532 62.891 1.00 92.88 195 ILE A N 1
ATOM 1477 C CA . ILE A 1 195 ? -41.138 -11.614 64.043 1.00 92.88 195 ILE A CA 1
ATOM 1478 C C . ILE A 1 195 ? -42.553 -11.289 64.542 1.00 92.88 195 ILE A C 1
ATOM 1480 O O . ILE A 1 195 ? -42.796 -11.287 65.751 1.00 92.88 195 ILE A O 1
ATOM 1484 N N . LEU A 1 196 ? -43.500 -11.022 63.637 1.00 92.38 196 LEU A N 1
ATOM 1485 C CA . LEU A 1 196 ? -44.897 -10.772 64.003 1.00 92.38 196 LEU A CA 1
ATOM 1486 C C . LEU A 1 196 ? -45.549 -12.011 64.632 1.00 92.38 196 LEU A C 1
ATOM 1488 O O . LEU A 1 196 ? -46.212 -11.884 65.661 1.00 92.38 196 LEU A O 1
ATOM 1492 N N . GLY A 1 197 ? -45.300 -13.203 64.082 1.00 92.19 197 GLY A N 1
ATOM 1493 C CA . GLY A 1 197 ? -45.759 -14.471 64.655 1.00 92.19 197 GLY A CA 1
ATOM 1494 C C . GLY A 1 197 ? -45.236 -14.705 66.077 1.00 92.19 197 GLY A C 1
ATOM 1495 O O . GLY A 1 197 ? -46.006 -15.081 66.960 1.00 92.19 197 GLY A O 1
ATOM 1496 N N . GLN A 1 198 ? -43.959 -14.404 66.341 1.00 90.25 198 GLN A N 1
ATOM 1497 C CA . GLN A 1 198 ? -43.380 -14.498 67.688 1.00 90.25 198 GLN A CA 1
ATOM 1498 C C . GLN A 1 198 ? -43.992 -13.495 68.671 1.00 90.25 198 GLN A C 1
ATOM 1500 O O . GLN A 1 198 ? -44.264 -13.854 69.817 1.00 90.25 198 GLN A O 1
ATOM 1505 N N . LYS A 1 199 ? -44.244 -12.251 68.241 1.00 88.31 199 LYS A N 1
ATOM 1506 C CA . LYS A 1 199 ? -44.915 -11.247 69.084 1.00 88.31 199 LYS A CA 1
ATOM 1507 C C . LYS A 1 199 ? -46.341 -11.672 69.430 1.00 88.31 199 LYS A C 1
ATOM 1509 O O . LYS A 1 199 ? -46.707 -11.624 70.600 1.00 88.31 199 LYS A O 1
ATOM 1514 N N . GLY A 1 200 ? -47.102 -12.160 68.448 1.00 84.50 200 GLY A N 1
ATOM 1515 C CA . GLY A 1 200 ? -48.449 -12.693 68.669 1.00 84.50 200 GLY A CA 1
ATOM 1516 C C . GLY A 1 200 ? -48.458 -13.899 69.612 1.00 84.50 200 GLY A C 1
ATOM 1517 O O . GLY A 1 200 ? -49.280 -13.960 70.525 1.00 84.50 200 GLY A O 1
ATOM 1518 N N . ALA A 1 201 ? -47.500 -14.821 69.465 1.00 81.31 201 ALA A N 1
ATOM 1519 C CA . ALA A 1 201 ? -47.334 -15.948 70.382 1.00 81.31 201 ALA A CA 1
ATOM 1520 C C . ALA A 1 201 ? -47.028 -15.476 71.815 1.00 81.31 201 ALA A C 1
ATOM 1522 O O . ALA A 1 201 ? -47.705 -15.893 72.753 1.00 81.31 201 ALA A O 1
ATOM 1523 N N . ALA A 1 202 ? -46.079 -14.553 71.994 1.00 81.06 202 ALA A N 1
ATOM 1524 C CA . ALA A 1 202 ? -45.743 -13.997 73.306 1.00 81.06 202 ALA A CA 1
ATOM 1525 C C . ALA A 1 202 ? -46.930 -13.264 73.962 1.00 81.06 202 ALA A C 1
ATOM 1527 O O . ALA A 1 202 ? -47.146 -13.376 75.170 1.00 81.06 202 ALA A O 1
ATOM 1528 N N . GLU A 1 203 ? -47.725 -12.541 73.175 1.00 79.00 203 GLU A N 1
ATOM 1529 C CA . GLU A 1 203 ? -48.915 -11.839 73.654 1.00 79.00 203 GLU A CA 1
ATOM 1530 C C . GLU A 1 203 ? -50.047 -12.808 74.018 1.00 79.00 203 GLU A C 1
ATOM 1532 O O . GLU A 1 203 ? -50.685 -12.640 75.055 1.00 79.00 203 GLU A O 1
ATOM 1537 N N . SER A 1 204 ? -50.228 -13.890 73.252 1.00 71.00 204 SER A N 1
ATOM 1538 C CA . SER A 1 204 ? -51.184 -14.950 73.590 1.00 71.00 204 SER A CA 1
ATOM 1539 C C . SER A 1 204 ? -50.818 -15.667 74.896 1.00 71.00 204 SER A C 1
ATOM 1541 O O . SER A 1 204 ? -51.675 -15.818 75.762 1.00 71.00 204 SER A O 1
ATOM 1543 N N . VAL A 1 205 ? -49.542 -16.012 75.111 1.00 71.88 205 VAL A N 1
ATOM 1544 C CA . VAL A 1 205 ? -49.062 -16.621 76.367 1.00 71.88 205 VAL A CA 1
ATOM 1545 C C . VAL A 1 205 ? -49.312 -15.697 77.563 1.00 71.88 205 VAL A C 1
ATOM 1547 O O . VAL A 1 205 ? -49.700 -16.168 78.631 1.00 71.88 205 VAL A O 1
ATOM 1550 N N . ARG A 1 206 ? -49.166 -14.377 77.388 1.00 80.25 206 ARG A N 1
ATOM 1551 C CA . ARG A 1 206 ? -49.458 -13.390 78.438 1.00 80.25 206 ARG A CA 1
ATOM 1552 C C . ARG A 1 206 ? -50.940 -13.372 78.837 1.00 80.25 206 ARG A C 1
ATOM 1554 O O . ARG A 1 206 ? -51.229 -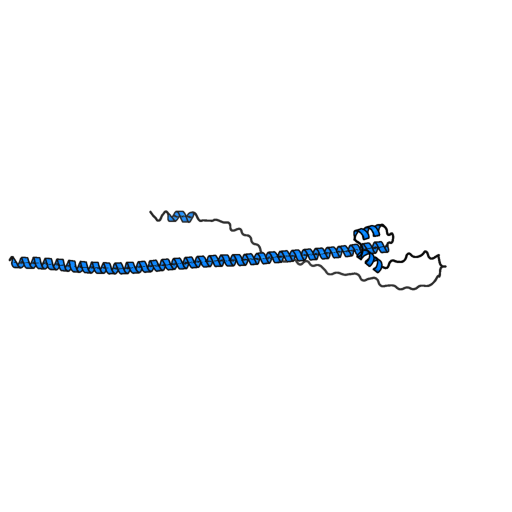13.127 80.004 1.00 80.25 206 ARG A O 1
ATOM 1561 N N . ILE A 1 207 ? -51.865 -13.616 77.906 1.00 76.44 207 ILE A N 1
ATOM 1562 C CA . ILE A 1 207 ? -53.309 -13.667 78.201 1.00 76.44 207 ILE A CA 1
ATOM 1563 C C . ILE A 1 207 ? -53.645 -14.901 79.044 1.00 76.44 207 ILE A C 1
ATOM 1565 O O . ILE A 1 207 ? -54.394 -14.777 80.001 1.00 76.44 207 ILE A O 1
ATOM 1569 N N . TRP A 1 208 ? -53.046 -16.060 78.755 1.00 77.25 208 TRP A N 1
ATOM 1570 C CA . TRP A 1 208 ? -53.262 -17.291 79.532 1.00 77.25 208 TRP A CA 1
ATOM 1571 C C . TRP A 1 208 ? -52.613 -17.284 80.929 1.00 77.25 208 TRP A C 1
ATOM 1573 O O . TRP A 1 208 ? -52.917 -18.149 81.744 1.00 77.25 208 TRP A O 1
ATOM 1583 N N . GLN A 1 209 ? -51.710 -16.340 81.211 1.00 75.00 209 GLN A N 1
ATOM 1584 C CA . GLN A 1 209 ? -51.082 -16.172 82.529 1.00 75.00 209 GLN A CA 1
ATOM 1585 C C . GLN A 1 209 ? -51.855 -15.243 83.482 1.00 75.00 209 GLN A C 1
ATOM 1587 O O . GLN A 1 209 ? -51.477 -15.157 84.652 1.00 75.00 209 GLN A O 1
ATOM 1592 N N . LYS A 1 210 ? -52.878 -14.526 83.003 1.00 64.06 210 LYS A N 1
ATOM 1593 C CA . LYS A 1 210 ? -53.746 -13.662 83.818 1.00 64.06 210 LYS A CA 1
ATOM 1594 C C . LYS A 1 210 ? -55.056 -14.361 84.147 1.00 64.06 210 LYS A C 1
ATOM 1596 O O . LYS A 1 210 ? -55.545 -14.112 85.268 1.00 64.06 210 LYS A O 1
#

Secondary structure (DSSP, 8-state):
--SSTHHHHTTS----------------------PPP-PPPPPP------------------------HHHHHHHHHTS-HHHHHHHHTT---HHHHHHHHHHHHHHHHHHHHHHHHHHHHHHHHHHHHHHHHHHHHHHHHHHHHHHHHHHHHHHHHHHHHHHHHHHHHHHHHHHHHHHHHHHHHHHHHHHHHHHHHHHHHHHHHHHHT-

Foldseek 3Di:
DPVVVVVVVVVVPDPPDDPPDDDDDDDDDDDDDDDDDDDDDDDDDDDDDDDDDDDDDDPPPPDPDPCDLVNLVVVVVPDDPVVLVVVLVVDPDPVSVVSSVVVVVVVVVVVVVVVVVVVVVVVVVVVVVVVVVVVVVVVVVVVVVVVVVVVVVVVVVVVVVVVVVVVVVVVVVVVVVVVVVVVVVVVVVVVVVVVVVVVVVVVVVVVVVD

Organism: NCBI:txid1460289